P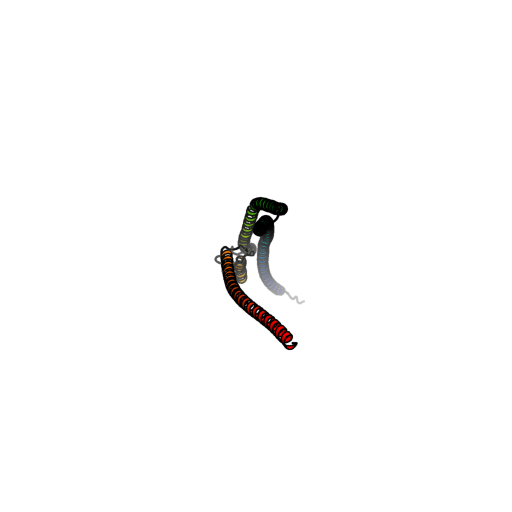rotein AF-M1P546-F1 (afdb_monomer_lite)

InterPro domains:
  IPR028087 Putative Flp pilus-assembly TadG-like, N-terminal [PF13400] (8-53)

Radius of gyration: 50.86 Å; chains: 1; bounding box: 110×46×193 Å

Sequence (315 aa):
MISINQKGQASVFVLALIGIVLVATIFLYQSGRLTSEKMQLQNAADAAAFGAATLEARSLNFSAYTNRAMVANEVAVGQMVGMLSFVDELKTTGEYIDEYAGILEAATAWLFAIITVGDVIEGIISVIVEILEDIGSTITEVGEEAEQAMAAIASPVISGLSIINNVYSISQTAYHGATIVLVTTNIFQSLEDNVPGTTPFNMINLFDPDKPGAHLSDLGVLALVGHLPSYWQGYTKRYTPSKQKKKKESEEEKEKEKEDEELISKDERKIKNDRKRIADDQKTLGQDEKKYNAALKKIEADKKRLRLKRKNAIR

Structure (mmCIF, N/CA/C/O backbone):
data_AF-M1P546-F1
#
_entry.id   AF-M1P546-F1
#
loop_
_atom_site.group_PDB
_atom_site.id
_atom_site.type_symbol
_atom_site.label_atom_id
_atom_site.label_alt_id
_atom_site.label_comp_id
_atom_site.label_asym_id
_atom_site.label_entity_id
_atom_site.label_seq_id
_atom_site.pdbx_PDB_ins_code
_atom_site.Cartn_x
_atom_site.Cartn_y
_atom_site.Cartn_z
_atom_site.occupancy
_atom_site.B_iso_or_equiv
_atom_site.auth_seq_id
_atom_site.auth_comp_id
_atom_site.auth_asym_id
_atom_site.auth_atom_id
_atom_site.pdbx_PDB_model_num
ATOM 1 N N . MET A 1 1 ? -71.745 23.440 72.512 1.00 42.50 1 MET A N 1
ATOM 2 C CA . MET A 1 1 ? -70.449 23.586 71.816 1.00 42.50 1 MET A CA 1
ATOM 3 C C . MET A 1 1 ? -69.875 22.186 71.633 1.00 42.50 1 MET A C 1
ATOM 5 O O . MET A 1 1 ? -69.324 21.632 72.573 1.00 42.50 1 MET A O 1
ATOM 9 N N . ILE A 1 2 ? -70.148 21.543 70.494 1.00 47.06 2 ILE A N 1
ATOM 10 C CA . ILE A 1 2 ? -69.703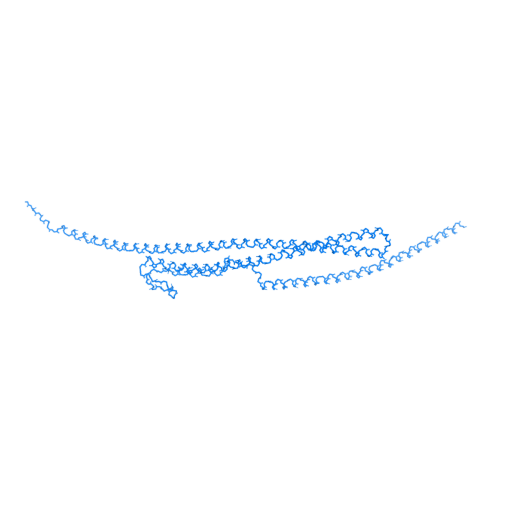 20.165 70.237 1.00 47.06 2 ILE A CA 1
ATOM 11 C C . ILE A 1 2 ? -68.258 20.251 69.742 1.00 47.06 2 ILE A C 1
ATOM 13 O O . ILE A 1 2 ? -68.007 20.662 68.613 1.00 47.06 2 ILE A O 1
ATOM 17 N N . SER A 1 3 ? -67.309 19.939 70.622 1.00 61.22 3 SER A N 1
ATOM 18 C CA . SER A 1 3 ? -65.892 19.817 70.278 1.00 61.22 3 SER A CA 1
ATOM 19 C C . SER A 1 3 ? -65.673 18.459 69.614 1.00 61.22 3 SER A C 1
ATOM 21 O O . SER A 1 3 ? -65.702 17.419 70.274 1.00 61.22 3 SER A O 1
ATOM 23 N N . ILE A 1 4 ? -65.516 18.456 68.291 1.00 59.59 4 ILE A N 1
ATOM 24 C CA . ILE A 1 4 ? -65.200 17.249 67.525 1.00 59.59 4 ILE A CA 1
ATOM 25 C C . ILE A 1 4 ? -63.691 17.010 67.663 1.00 59.59 4 ILE A C 1
ATOM 27 O O . ILE A 1 4 ? -62.879 17.668 67.018 1.00 59.59 4 ILE A O 1
ATOM 31 N N . ASN A 1 5 ? -63.304 16.081 68.539 1.00 61.19 5 ASN A N 1
ATOM 32 C CA . ASN A 1 5 ? -61.913 15.662 68.730 1.00 61.19 5 ASN A CA 1
ATOM 33 C C . ASN A 1 5 ? -61.413 14.885 67.493 1.00 61.19 5 ASN A C 1
ATOM 35 O O . ASN A 1 5 ? -61.586 13.671 67.401 1.00 61.19 5 ASN A O 1
ATOM 39 N N . GLN A 1 6 ? -60.761 15.560 66.543 1.00 63.47 6 GLN A N 1
ATOM 40 C CA . GLN A 1 6 ? -60.073 14.908 65.422 1.00 63.47 6 GLN A CA 1
ATOM 41 C C . GLN A 1 6 ? -58.668 14.442 65.839 1.00 63.47 6 GLN A C 1
ATOM 43 O O . GLN A 1 6 ? -57.681 15.124 65.588 1.00 63.47 6 GLN A O 1
ATOM 48 N N . LYS A 1 7 ? -58.558 13.286 66.508 1.00 64.44 7 LYS A N 1
ATOM 49 C CA . LYS A 1 7 ? -57.269 12.785 67.041 1.00 64.44 7 LYS A CA 1
ATOM 50 C C . LYS A 1 7 ? -56.621 11.625 66.268 1.00 64.44 7 LYS A C 1
ATOM 52 O O . LYS A 1 7 ? -55.709 10.994 66.785 1.00 64.44 7 LYS A O 1
ATOM 57 N N . GLY A 1 8 ? -57.024 11.350 65.026 1.00 67.25 8 GLY A N 1
ATOM 58 C CA . GLY A 1 8 ? -56.419 10.239 64.270 1.00 67.25 8 GLY A CA 1
ATOM 59 C C . GLY A 1 8 ? -56.699 10.160 62.772 1.00 67.25 8 GLY A C 1
ATOM 60 O O . GLY A 1 8 ? -56.150 9.289 62.115 1.00 67.25 8 GLY A O 1
ATOM 61 N N . GLN A 1 9 ? -57.514 11.046 62.188 1.00 74.88 9 GLN A N 1
ATOM 62 C CA . GLN A 1 9 ? -57.752 10.982 60.738 1.00 74.88 9 GLN A CA 1
ATOM 63 C C . GLN A 1 9 ? -56.539 11.439 59.916 1.00 74.88 9 GLN A C 1
ATOM 65 O O . GLN A 1 9 ? -56.254 10.848 58.879 1.00 74.88 9 GLN A O 1
ATOM 70 N N . ALA A 1 10 ? -55.774 12.424 60.400 1.00 80.81 10 ALA A N 1
ATOM 71 C CA . ALA A 1 10 ? -54.584 12.909 59.701 1.00 80.81 10 ALA A CA 1
ATOM 72 C C . ALA A 1 10 ? -53.481 11.840 59.572 1.00 80.81 10 ALA A C 1
ATOM 74 O O . ALA A 1 10 ? -52.782 11.809 58.563 1.00 80.81 10 ALA A O 1
ATOM 75 N N . SER A 1 11 ? -53.340 10.929 60.545 1.00 81.94 11 SER A N 1
ATOM 76 C CA . SER A 1 11 ? -52.302 9.888 60.503 1.00 81.94 11 SER A CA 1
ATOM 77 C C . SER A 1 11 ? -52.549 8.847 59.409 1.00 81.94 11 SER A C 1
ATOM 79 O O . SER A 1 11 ? -51.588 8.359 58.823 1.00 81.94 11 SER A O 1
ATOM 81 N N . VAL A 1 12 ? -53.811 8.554 59.073 1.00 85.38 12 VAL A N 1
ATOM 82 C CA . VAL A 1 12 ? -54.164 7.649 57.964 1.00 85.38 12 VAL A CA 1
ATOM 83 C C . VAL A 1 12 ? -53.720 8.241 56.626 1.00 85.38 12 VAL A C 1
ATOM 85 O O . VAL A 1 12 ? -53.102 7.545 55.823 1.00 85.38 12 VAL A O 1
ATOM 88 N N . PHE A 1 13 ? -53.959 9.538 56.409 1.00 87.25 13 PHE A N 1
ATOM 89 C CA . PHE A 1 13 ? -53.495 10.236 55.207 1.00 87.25 13 PHE A CA 1
ATOM 90 C C . PHE A 1 13 ? -51.967 10.332 55.143 1.00 87.25 13 PHE A C 1
ATOM 92 O O . PHE A 1 13 ? -51.396 10.125 54.077 1.00 87.25 13 PHE A O 1
ATOM 99 N N . VAL A 1 14 ? -51.295 10.583 56.272 1.00 91.19 14 VAL A N 1
ATOM 100 C CA . VAL A 1 14 ? -49.824 10.605 56.336 1.00 91.19 14 VAL A CA 1
ATOM 101 C C . VAL A 1 14 ? -49.234 9.228 56.020 1.00 91.19 14 VAL A C 1
ATOM 103 O O . VAL A 1 14 ? -48.307 9.145 55.223 1.00 91.19 14 VAL A O 1
ATOM 106 N N . LEU A 1 15 ? -49.777 8.142 56.577 1.00 90.19 15 LEU A N 1
ATOM 107 C CA . LEU A 1 15 ? -49.318 6.780 56.279 1.00 90.19 15 LEU A CA 1
ATOM 108 C C . LEU A 1 15 ? -49.575 6.388 54.821 1.00 90.19 15 LEU A C 1
ATOM 110 O O . LEU A 1 15 ? -48.695 5.809 54.187 1.00 90.19 15 LEU A O 1
ATOM 114 N N . ALA A 1 16 ? -50.741 6.739 54.273 1.00 90.75 16 ALA A N 1
ATOM 115 C CA . ALA A 1 16 ? -51.038 6.526 52.859 1.00 90.75 16 ALA A CA 1
ATOM 116 C C . ALA A 1 16 ? -50.048 7.291 51.963 1.00 90.75 16 ALA A C 1
ATOM 118 O O . ALA A 1 16 ? -49.518 6.729 51.006 1.00 90.75 16 ALA A O 1
ATOM 119 N N . LEU A 1 17 ? -49.735 8.542 52.312 1.00 93.88 17 LEU A N 1
ATOM 120 C CA . LEU A 1 17 ? -48.773 9.367 51.585 1.00 93.88 17 LEU A CA 1
ATOM 121 C C . LEU A 1 17 ? -47.345 8.816 51.689 1.00 93.88 17 LEU A C 1
ATOM 123 O O . LEU A 1 17 ? -46.660 8.738 50.675 1.00 93.88 17 LEU A O 1
ATOM 127 N N . ILE A 1 18 ? -46.910 8.360 52.869 1.00 95.06 18 ILE A N 1
ATOM 128 C CA . ILE A 1 18 ? -45.618 7.675 53.044 1.00 95.06 18 ILE A CA 1
ATOM 129 C C . ILE A 1 18 ? -45.561 6.411 52.180 1.00 95.06 18 ILE A C 1
ATOM 131 O O . ILE A 1 18 ? -44.558 6.182 51.509 1.00 95.06 18 ILE A O 1
ATOM 135 N N . GLY A 1 19 ? -46.637 5.618 52.145 1.00 94.69 19 GLY A N 1
ATOM 136 C CA . GLY A 1 19 ? -46.733 4.440 51.283 1.00 94.69 19 GLY A CA 1
ATOM 137 C C . GLY A 1 19 ? -46.530 4.783 49.805 1.00 94.69 19 GLY A C 1
ATOM 138 O O . GLY A 1 19 ? -45.729 4.143 49.127 1.00 94.69 19 GLY A O 1
ATOM 139 N N . ILE A 1 20 ? -47.184 5.844 49.323 1.00 95.31 20 ILE A N 1
ATOM 140 C CA . ILE A 1 20 ? -47.026 6.339 47.946 1.00 95.31 20 ILE A CA 1
ATOM 141 C C . ILE A 1 20 ? -45.586 6.808 47.690 1.00 95.31 20 ILE A C 1
ATOM 143 O O . ILE A 1 20 ? -45.001 6.449 46.670 1.00 95.31 20 ILE A O 1
ATOM 147 N N . VAL A 1 21 ? -44.992 7.568 48.615 1.00 96.12 21 VAL A N 1
ATOM 148 C CA . VAL A 1 21 ? -43.610 8.064 48.492 1.00 96.12 21 VAL A CA 1
ATOM 149 C C . VAL A 1 21 ? -42.602 6.914 48.458 1.00 96.12 21 VAL A C 1
ATOM 151 O O . VAL A 1 21 ? -41.676 6.943 47.647 1.00 96.12 21 VAL A O 1
ATOM 154 N N . LEU A 1 22 ? -42.780 5.878 49.283 1.00 95.69 22 LEU A N 1
ATOM 155 C CA . LEU A 1 22 ? -41.912 4.697 49.286 1.00 95.69 22 LEU A CA 1
ATOM 156 C C . LEU A 1 22 ? -41.976 3.956 47.949 1.00 95.69 22 LEU A C 1
ATOM 158 O O . LEU A 1 22 ? -40.933 3.665 47.365 1.00 95.69 22 LEU A O 1
ATOM 162 N N . VAL A 1 23 ? -43.183 3.711 47.432 1.00 95.44 23 VAL A N 1
ATOM 163 C CA . VAL A 1 23 ? -43.367 3.079 46.117 1.00 95.44 23 VAL A CA 1
ATOM 164 C C . VAL A 1 23 ? -42.720 3.927 45.020 1.00 95.44 23 VAL A C 1
ATOM 166 O O . VAL A 1 23 ? -41.928 3.404 44.237 1.00 95.44 23 VAL A O 1
ATOM 169 N N . ALA A 1 24 ? -42.968 5.239 45.001 1.00 94.94 24 ALA A N 1
ATOM 170 C CA . ALA A 1 24 ? -42.357 6.154 44.037 1.00 94.94 24 ALA A CA 1
ATOM 171 C C . ALA A 1 24 ? -40.818 6.154 44.114 1.00 94.94 24 ALA A C 1
ATOM 173 O O . ALA A 1 24 ? -40.151 6.161 43.081 1.00 94.94 24 ALA A O 1
ATOM 174 N N . THR A 1 25 ? -40.247 6.084 45.320 1.00 95.19 25 THR A N 1
ATOM 175 C CA . THR A 1 25 ? -38.790 6.041 45.528 1.00 95.19 25 THR A CA 1
ATOM 176 C C . THR A 1 25 ? -38.184 4.741 45.003 1.00 95.19 25 THR A C 1
ATOM 178 O O . THR A 1 25 ? -37.142 4.773 44.352 1.00 95.19 25 THR A O 1
ATOM 181 N N . ILE A 1 26 ? -38.845 3.599 45.224 1.00 95.31 26 ILE A N 1
ATOM 182 C CA . ILE A 1 26 ? -38.406 2.300 44.689 1.00 95.31 26 ILE A CA 1
ATOM 183 C C . ILE A 1 26 ? -38.437 2.313 43.157 1.00 95.31 26 ILE A C 1
ATOM 185 O O . ILE A 1 26 ? -37.463 1.899 42.526 1.00 95.31 26 ILE A O 1
ATOM 189 N N . PHE A 1 27 ? -39.513 2.829 42.554 1.00 95.94 27 PHE A N 1
ATOM 190 C CA . PHE A 1 27 ? -39.602 2.986 41.099 1.00 95.94 27 PHE A CA 1
ATOM 191 C C . PHE A 1 27 ? -38.500 3.900 40.553 1.00 95.94 27 PHE A C 1
ATOM 193 O O . PHE A 1 27 ? -37.853 3.553 39.565 1.00 95.94 27 PHE A O 1
ATOM 200 N N . LEU A 1 28 ? -38.237 5.034 41.209 1.00 95.44 28 LEU A N 1
ATOM 201 C CA . LEU A 1 28 ? -37.179 5.958 40.805 1.00 95.44 28 LEU A CA 1
ATOM 202 C C . LEU A 1 28 ? -35.789 5.320 40.919 1.00 95.44 28 LEU A C 1
ATOM 204 O O . LEU A 1 28 ? -34.964 5.498 40.027 1.00 95.44 28 LEU A O 1
ATOM 208 N N . TYR A 1 29 ? -35.537 4.541 41.973 1.00 95.31 29 TYR A N 1
ATOM 209 C CA . TYR A 1 29 ? -34.281 3.815 42.149 1.00 95.31 29 TYR A CA 1
ATOM 210 C C . TYR A 1 29 ? -34.067 2.774 41.045 1.00 95.31 29 TYR A C 1
ATOM 212 O O . TYR A 1 29 ? -33.003 2.748 40.426 1.00 95.31 29 TYR A O 1
ATOM 220 N N . GLN A 1 30 ? -35.085 1.960 40.745 1.00 94.50 30 GLN A N 1
ATOM 221 C CA . GLN A 1 30 ? -35.016 0.975 39.661 1.00 94.50 30 GLN A CA 1
ATOM 222 C C . GLN A 1 30 ? -34.813 1.650 38.299 1.00 94.50 30 GLN A C 1
ATOM 224 O O . GLN A 1 30 ? -33.951 1.235 37.526 1.00 94.50 30 GLN A O 1
ATOM 229 N N . SER A 1 31 ? -35.541 2.738 38.028 1.00 94.69 31 SER A N 1
ATOM 230 C CA . SER A 1 31 ? -35.369 3.513 36.797 1.00 94.69 31 SER A CA 1
ATOM 231 C C . SER A 1 31 ? -33.982 4.153 36.708 1.00 94.69 31 SER A C 1
ATOM 233 O O . SER A 1 31 ? -33.391 4.167 35.632 1.00 94.69 31 SER A O 1
ATOM 235 N N . GLY A 1 32 ? -33.445 4.671 37.815 1.00 94.06 32 GLY A N 1
ATOM 236 C CA . GLY A 1 32 ? -32.109 5.265 37.868 1.00 94.06 32 GLY A CA 1
ATOM 237 C C . GLY A 1 32 ? -31.004 4.240 37.618 1.00 94.06 32 GLY A C 1
ATOM 238 O O . GLY A 1 32 ? -30.080 4.508 36.852 1.00 94.06 32 GLY A O 1
ATOM 239 N N . ARG A 1 33 ? -31.127 3.039 38.198 1.00 93.19 33 ARG A N 1
ATOM 240 C CA . ARG A 1 33 ? -30.226 1.902 37.944 1.00 93.19 33 ARG A CA 1
ATOM 241 C C . ARG A 1 33 ? -30.233 1.496 36.472 1.00 93.19 33 ARG A C 1
ATOM 243 O O . ARG A 1 33 ? -29.170 1.439 35.863 1.00 93.19 33 ARG A O 1
ATOM 250 N N . LEU A 1 34 ? -31.420 1.316 35.893 1.00 93.00 34 LEU A N 1
ATOM 251 C CA . LEU A 1 34 ? -31.581 0.912 34.496 1.00 93.00 34 LEU A CA 1
ATOM 252 C C . LEU A 1 34 ? -31.035 1.965 33.517 1.00 93.00 34 LEU A C 1
ATOM 254 O O . LEU A 1 34 ? -30.419 1.619 32.511 1.00 93.00 34 LEU A O 1
ATOM 258 N N . THR A 1 35 ? -31.212 3.256 33.811 1.00 94.88 35 THR A N 1
ATOM 259 C CA . THR A 1 35 ? -30.608 4.341 33.019 1.00 94.88 35 THR A CA 1
ATOM 260 C C . THR A 1 35 ? -29.083 4.363 33.148 1.00 94.88 35 THR A C 1
ATOM 262 O O . THR A 1 35 ? -28.397 4.537 32.144 1.00 94.88 35 THR A O 1
ATOM 265 N N . SER A 1 36 ? -28.543 4.149 34.350 1.00 92.88 36 SER A N 1
ATOM 266 C CA . SER A 1 36 ? -27.093 4.097 34.580 1.00 92.88 36 SER A CA 1
ATOM 267 C C . SER A 1 36 ? -26.432 2.943 33.818 1.00 92.88 36 SER A C 1
ATOM 269 O O . SER A 1 36 ? -25.429 3.146 33.138 1.00 92.88 36 SER A O 1
ATOM 271 N N . GLU A 1 37 ? -27.037 1.752 33.847 1.00 90.62 37 GLU A N 1
ATOM 272 C CA . GLU A 1 37 ? -26.560 0.574 33.107 1.00 90.62 37 GLU A CA 1
ATOM 273 C C . GLU A 1 37 ? -26.571 0.815 31.587 1.00 90.62 37 GLU A C 1
ATOM 275 O O . GLU A 1 37 ? -25.606 0.487 30.896 1.00 90.62 37 GLU A O 1
ATOM 280 N N . LYS A 1 38 ? -27.607 1.482 31.057 1.00 92.06 38 LYS A N 1
ATOM 281 C CA . LYS A 1 38 ? -27.649 1.893 29.642 1.00 92.06 38 LYS A CA 1
ATOM 282 C C . LYS A 1 38 ? -26.546 2.884 29.280 1.00 92.06 38 LYS A C 1
ATOM 284 O O . LYS A 1 38 ? -25.926 2.729 28.233 1.00 92.06 38 LYS A O 1
ATOM 289 N N . MET A 1 39 ? -26.295 3.883 30.127 1.00 94.94 39 MET A N 1
ATOM 290 C CA . MET A 1 39 ? -25.218 4.849 29.895 1.00 94.94 39 MET A CA 1
ATOM 291 C C . MET A 1 39 ? -23.840 4.179 29.899 1.00 94.94 39 MET A C 1
ATOM 293 O O . MET A 1 39 ? -23.011 4.510 29.060 1.00 94.94 39 MET A O 1
ATOM 297 N N . GLN A 1 40 ? -23.600 3.219 30.797 1.00 93.12 40 GLN A N 1
ATOM 298 C CA . GLN A 1 40 ? -22.348 2.455 30.839 1.00 93.12 40 GLN A CA 1
ATOM 299 C C . GLN A 1 40 ? -22.132 1.644 29.557 1.00 93.12 40 GLN A C 1
ATOM 301 O O . GLN A 1 40 ? -21.062 1.726 28.959 1.00 93.12 40 GLN A O 1
ATOM 306 N N . LEU A 1 41 ? -23.161 0.928 29.090 1.00 91.94 41 LEU A N 1
ATOM 307 C CA . LEU A 1 41 ? -23.103 0.175 27.832 1.00 91.94 41 LEU A CA 1
ATOM 308 C C . LEU A 1 41 ? -22.888 1.083 26.618 1.00 91.94 41 LEU A C 1
ATOM 310 O O . LEU A 1 41 ? -22.110 0.745 25.730 1.00 91.94 41 LEU A O 1
ATOM 314 N N . GLN A 1 42 ? -23.554 2.239 26.584 1.00 94.00 42 GLN A N 1
ATOM 315 C CA . GLN A 1 42 ? -23.383 3.209 25.509 1.00 94.00 42 GLN A CA 1
ATOM 316 C C . GLN A 1 42 ? -21.961 3.781 25.494 1.00 94.00 42 GLN A C 1
ATOM 318 O O . GLN A 1 42 ? -21.321 3.775 24.449 1.00 94.00 42 GLN A O 1
ATOM 323 N N . ASN A 1 43 ? -21.433 4.190 26.650 1.00 94.19 43 ASN A N 1
ATOM 324 C CA . ASN A 1 43 ? -20.058 4.677 26.763 1.00 94.19 43 ASN A CA 1
ATOM 325 C C . ASN A 1 43 ? -19.040 3.608 26.343 1.00 94.19 43 ASN A C 1
ATOM 327 O O . ASN A 1 43 ? -18.072 3.923 25.656 1.00 94.19 43 ASN A O 1
ATOM 331 N N . ALA A 1 44 ? -19.276 2.345 26.713 1.00 92.00 44 ALA A N 1
ATOM 332 C CA . ALA A 1 44 ? -18.439 1.222 26.307 1.00 92.00 44 ALA A CA 1
ATOM 333 C C . ALA A 1 44 ? -18.439 1.028 24.783 1.00 92.00 44 ALA A C 1
ATOM 335 O O . ALA A 1 44 ? -17.381 0.876 24.173 1.00 92.00 44 ALA A O 1
ATOM 336 N N . ALA A 1 45 ? -19.625 1.060 24.168 1.00 91.38 45 ALA A N 1
ATOM 337 C CA . ALA A 1 45 ? -19.791 0.925 22.726 1.00 91.38 45 ALA A CA 1
ATOM 338 C C . ALA A 1 45 ? -19.152 2.096 21.964 1.00 91.38 45 ALA A C 1
ATOM 340 O O . ALA A 1 45 ? -18.437 1.869 20.989 1.00 91.38 45 ALA A O 1
ATOM 341 N N . ASP A 1 46 ? -19.352 3.330 22.433 1.00 95.19 46 ASP A N 1
ATOM 342 C CA . ASP A 1 46 ? -18.788 4.534 21.821 1.00 95.19 46 ASP A CA 1
ATOM 343 C C . ASP A 1 46 ? -17.255 4.553 21.943 1.00 95.19 46 ASP A C 1
ATOM 345 O O . ASP A 1 46 ? -16.562 4.846 20.966 1.00 95.19 46 ASP A O 1
ATOM 349 N N . ALA A 1 47 ? -16.705 4.172 23.103 1.00 94.31 47 ALA A N 1
ATOM 350 C CA . ALA A 1 47 ? -15.261 4.051 23.309 1.00 94.31 47 ALA A CA 1
ATOM 351 C C . ALA A 1 47 ? -14.640 2.974 22.404 1.00 94.31 47 ALA A C 1
ATOM 353 O O . ALA A 1 47 ? -13.635 3.238 21.736 1.00 94.31 47 ALA A O 1
ATOM 354 N N . ALA A 1 48 ? -15.273 1.799 22.317 1.00 91.50 48 ALA A N 1
ATOM 355 C CA . ALA A 1 48 ? -14.845 0.708 21.445 1.00 91.50 48 ALA A CA 1
ATOM 356 C C . ALA A 1 48 ? -14.877 1.117 19.965 1.00 91.50 48 ALA A C 1
ATOM 358 O O . ALA A 1 48 ? -13.910 0.901 19.234 1.00 91.50 48 ALA A O 1
ATOM 359 N N . ALA A 1 49 ? -15.971 1.742 19.520 1.00 92.25 49 ALA A N 1
ATOM 360 C CA . ALA A 1 49 ? -16.128 2.199 18.144 1.00 92.25 49 ALA A CA 1
ATOM 361 C C . ALA A 1 49 ? -15.109 3.292 17.791 1.00 92.25 49 ALA A C 1
ATOM 363 O O . ALA A 1 49 ? -14.478 3.232 16.735 1.00 92.25 49 ALA A O 1
ATOM 364 N N . PHE A 1 50 ? -14.901 4.264 18.683 1.00 95.19 50 PHE A N 1
ATOM 365 C CA . PHE A 1 50 ? -13.936 5.343 18.483 1.00 95.19 50 PHE A CA 1
ATOM 366 C C . PHE A 1 50 ? -12.493 4.827 18.416 1.00 95.19 50 PHE A C 1
ATOM 368 O O . PHE A 1 50 ? -11.726 5.225 17.531 1.00 95.19 50 PHE A O 1
ATOM 375 N N . GLY A 1 51 ? -12.114 3.924 19.322 1.00 93.12 51 GLY A N 1
ATOM 376 C CA . GLY A 1 51 ? -10.783 3.326 19.336 1.00 93.12 51 GLY A CA 1
ATOM 377 C C . GLY A 1 51 ? -10.529 2.444 18.113 1.00 93.12 51 GLY A C 1
ATOM 378 O O . GLY A 1 51 ? -9.500 2.607 17.450 1.00 93.12 51 GLY A O 1
ATOM 379 N N . ALA A 1 52 ? -11.500 1.603 17.739 1.00 91.19 52 ALA A N 1
ATOM 380 C CA . ALA A 1 52 ? -11.445 0.794 16.524 1.00 91.19 52 ALA A CA 1
ATOM 381 C C . ALA A 1 52 ? -11.299 1.658 15.261 1.00 91.19 52 ALA A C 1
ATOM 383 O O . ALA A 1 52 ? -10.379 1.446 14.470 1.00 91.19 52 ALA A O 1
ATOM 384 N N . ALA A 1 53 ? -12.141 2.686 15.106 1.00 92.19 53 ALA A N 1
ATOM 385 C CA . ALA A 1 53 ? -12.082 3.604 13.971 1.00 92.19 53 ALA A CA 1
ATOM 386 C C . ALA A 1 53 ? -10.745 4.357 13.901 1.00 92.19 53 ALA A C 1
ATOM 388 O O . ALA A 1 53 ? -10.185 4.540 12.821 1.00 92.19 53 ALA A O 1
ATOM 389 N N . THR A 1 54 ? -10.196 4.765 15.049 1.00 95.56 54 THR A N 1
ATOM 390 C CA . THR A 1 54 ? -8.904 5.461 15.116 1.00 95.56 54 THR A CA 1
ATOM 391 C C . THR A 1 54 ? -7.746 4.558 14.690 1.00 95.56 54 THR A C 1
ATOM 393 O O . THR A 1 54 ? -6.850 4.996 13.962 1.00 95.56 54 THR A O 1
ATOM 396 N N . LEU A 1 55 ? -7.738 3.303 15.143 1.00 90.81 55 LEU A N 1
ATOM 397 C CA . LEU A 1 55 ? -6.724 2.319 14.765 1.00 90.81 55 LEU A CA 1
ATOM 398 C C . LEU A 1 55 ? -6.808 1.984 13.270 1.00 90.81 55 LEU A C 1
ATOM 400 O O . LEU A 1 55 ? -5.787 2.028 12.580 1.00 90.81 55 LEU A O 1
ATOM 404 N N . GLU A 1 56 ? -8.015 1.760 12.749 1.00 88.69 56 GLU A N 1
ATOM 405 C CA . GLU A 1 56 ? -8.222 1.457 11.331 1.00 88.69 56 GLU A CA 1
ATOM 406 C C . GLU A 1 56 ? -7.839 2.643 10.435 1.00 88.69 56 GLU A C 1
ATOM 408 O O . GLU A 1 56 ? -7.132 2.474 9.442 1.00 88.69 56 GLU A O 1
ATOM 413 N N . ALA A 1 57 ? -8.190 3.873 10.826 1.00 92.31 57 ALA A N 1
ATOM 414 C CA . ALA A 1 57 ? -7.787 5.079 10.107 1.00 92.31 57 ALA A CA 1
ATOM 415 C C . ALA A 1 57 ? -6.257 5.240 10.040 1.00 92.31 57 ALA A C 1
ATOM 417 O O . ALA A 1 57 ? -5.722 5.646 9.007 1.00 92.31 57 ALA A O 1
ATOM 418 N N . ARG A 1 58 ? -5.522 4.903 11.110 1.00 90.81 58 ARG A N 1
ATOM 419 C CA . ARG A 1 58 ? -4.046 4.903 11.086 1.00 90.81 58 ARG A CA 1
ATOM 420 C C . ARG A 1 58 ? -3.495 3.862 10.117 1.00 90.81 58 ARG A C 1
ATOM 422 O O . ARG A 1 58 ? -2.557 4.171 9.384 1.00 90.81 58 ARG A O 1
ATOM 429 N N . SER A 1 59 ? -4.101 2.679 10.079 1.00 88.12 59 SER A N 1
ATOM 430 C CA . SER A 1 59 ? -3.748 1.608 9.143 1.00 88.12 59 SER A CA 1
ATOM 431 C C . SER A 1 59 ? -3.956 2.019 7.688 1.00 88.12 59 SER A C 1
ATOM 433 O O . SER A 1 59 ? -3.034 1.942 6.876 1.00 88.12 59 SER A O 1
ATOM 435 N N . LEU A 1 60 ? -5.121 2.591 7.379 1.00 88.50 60 LEU A N 1
ATOM 436 C CA . LEU A 1 60 ? -5.437 3.113 6.050 1.00 88.50 60 LEU A CA 1
ATOM 437 C C . LEU A 1 60 ? -4.506 4.262 5.643 1.00 88.50 60 LEU A C 1
ATOM 439 O O . LEU A 1 60 ? -4.042 4.301 4.503 1.00 88.50 60 LEU A O 1
ATOM 443 N N . ASN A 1 61 ? -4.169 5.165 6.568 1.00 89.50 61 ASN A N 1
ATOM 444 C CA . ASN A 1 61 ? -3.208 6.239 6.310 1.00 89.50 61 ASN A CA 1
ATOM 445 C C . ASN A 1 61 ? -1.804 5.693 6.016 1.00 89.50 61 ASN A C 1
ATOM 447 O O . ASN A 1 61 ? -1.163 6.140 5.065 1.00 89.50 61 ASN A O 1
ATOM 451 N N . PHE A 1 62 ? -1.331 4.710 6.787 1.00 84.56 62 PHE A N 1
ATOM 452 C CA . PHE A 1 62 ? -0.049 4.049 6.533 1.00 84.56 62 PHE A CA 1
ATOM 453 C C . PHE A 1 62 ? -0.018 3.399 5.143 1.00 84.56 62 PHE A C 1
ATOM 455 O O . PHE A 1 62 ? 0.921 3.625 4.373 1.00 84.56 62 PHE A O 1
ATOM 462 N N . SER A 1 63 ? -1.078 2.671 4.781 1.00 84.31 63 SER A N 1
ATOM 463 C CA . SER A 1 63 ? -1.256 2.079 3.451 1.00 84.31 63 SER A CA 1
ATOM 464 C C . SER A 1 63 ? -1.274 3.140 2.343 1.00 84.31 63 SER A C 1
ATOM 466 O O . SER A 1 63 ? -0.622 2.976 1.314 1.00 84.31 63 SER A O 1
ATOM 468 N N . ALA A 1 64 ? -1.939 4.279 2.551 1.00 85.38 64 ALA A N 1
ATOM 469 C CA . ALA A 1 64 ? -1.967 5.370 1.579 1.00 85.38 64 ALA A CA 1
ATOM 470 C C . ALA A 1 64 ? -0.581 6.006 1.358 1.00 85.38 64 ALA A C 1
ATOM 472 O O . ALA A 1 64 ? -0.185 6.233 0.212 1.00 85.38 64 ALA A O 1
ATOM 473 N N . TYR A 1 65 ? 0.174 6.277 2.429 1.00 78.56 65 TYR A N 1
ATOM 474 C CA . TYR A 1 65 ? 1.521 6.851 2.322 1.00 78.56 65 TYR A CA 1
ATOM 475 C C . TYR A 1 65 ? 2.499 5.905 1.628 1.00 78.56 65 TYR A C 1
ATOM 477 O O . TYR A 1 65 ? 3.239 6.321 0.737 1.00 78.56 65 TYR A O 1
ATOM 485 N N . THR A 1 66 ? 2.470 4.626 1.991 1.00 80.31 66 THR A N 1
ATOM 486 C CA . THR A 1 66 ? 3.324 3.607 1.371 1.00 80.31 66 THR A CA 1
ATOM 487 C C . THR A 1 66 ? 2.944 3.357 -0.090 1.00 80.31 66 THR A C 1
ATOM 489 O O . THR A 1 66 ? 3.837 3.250 -0.922 1.00 80.31 66 THR A O 1
ATOM 492 N N . ASN A 1 67 ? 1.655 3.388 -0.452 1.00 84.19 67 ASN A N 1
ATOM 493 C CA . ASN A 1 67 ? 1.224 3.324 -1.854 1.00 84.19 67 ASN A CA 1
ATOM 494 C C . ASN A 1 67 ? 1.759 4.502 -2.680 1.00 84.19 67 ASN A C 1
ATOM 496 O O . ASN A 1 67 ? 2.245 4.301 -3.791 1.00 84.19 67 ASN A O 1
ATOM 500 N N . ARG A 1 68 ? 1.719 5.730 -2.141 1.00 81.56 68 ARG A N 1
ATOM 501 C CA . ARG A 1 68 ? 2.308 6.902 -2.814 1.00 81.56 68 ARG A CA 1
ATOM 502 C C . ARG A 1 68 ? 3.817 6.743 -3.012 1.00 81.56 68 ARG A C 1
ATOM 504 O O . ARG A 1 68 ? 4.314 7.070 -4.085 1.00 81.56 68 ARG A O 1
ATOM 511 N N . ALA A 1 69 ? 4.526 6.209 -2.017 1.00 73.88 69 ALA A N 1
ATOM 512 C CA . ALA A 1 69 ? 5.956 5.926 -2.129 1.00 73.88 69 ALA A CA 1
ATOM 513 C C . ALA A 1 69 ? 6.250 4.840 -3.179 1.00 73.88 69 ALA A C 1
ATOM 515 O O . ALA A 1 69 ? 7.151 5.007 -3.995 1.00 73.88 69 ALA A O 1
ATOM 516 N N . MET A 1 70 ? 5.452 3.768 -3.219 1.00 79.25 70 MET A N 1
ATOM 517 C CA . MET A 1 70 ? 5.591 2.713 -4.227 1.00 79.25 70 MET A CA 1
ATOM 518 C C . MET A 1 70 ? 5.390 3.244 -5.647 1.00 79.25 70 MET A C 1
ATOM 520 O O . MET A 1 70 ? 6.190 2.937 -6.523 1.00 79.25 70 MET A O 1
ATOM 524 N N . VAL A 1 71 ? 4.372 4.081 -5.870 1.00 81.00 71 VAL A N 1
ATOM 525 C CA . VAL A 1 71 ? 4.143 4.722 -7.176 1.00 81.00 71 VAL A CA 1
ATOM 526 C C . VAL A 1 71 ? 5.323 5.610 -7.572 1.00 81.00 71 VAL A C 1
ATOM 528 O O . VAL A 1 71 ? 5.764 5.542 -8.714 1.00 81.00 71 VAL A O 1
ATOM 531 N N . ALA A 1 72 ? 5.876 6.402 -6.648 1.00 71.00 72 ALA A N 1
ATOM 532 C CA . ALA A 1 72 ? 7.064 7.213 -6.927 1.00 71.00 72 ALA A CA 1
ATOM 533 C C . ALA A 1 72 ? 8.276 6.349 -7.326 1.00 71.00 72 ALA A C 1
ATOM 535 O O . ALA A 1 72 ? 8.985 6.684 -8.273 1.00 71.00 72 ALA A O 1
ATOM 536 N N . ASN A 1 73 ? 8.467 5.207 -6.659 1.00 73.94 73 ASN A N 1
ATOM 537 C CA . ASN A 1 73 ? 9.513 4.247 -7.004 1.00 73.94 73 ASN A CA 1
ATOM 538 C C . ASN A 1 73 ? 9.294 3.628 -8.397 1.00 73.94 73 ASN A C 1
ATOM 540 O O . ASN A 1 73 ? 10.253 3.506 -9.150 1.00 73.94 73 ASN A O 1
ATOM 544 N N . GLU A 1 74 ? 8.057 3.287 -8.777 1.00 79.69 74 GLU A N 1
ATOM 545 C CA . GLU A 1 74 ? 7.748 2.781 -10.128 1.00 79.69 74 GLU A CA 1
ATOM 546 C C . GLU A 1 74 ? 7.970 3.846 -11.214 1.00 79.69 74 GLU A C 1
ATOM 548 O O . GLU A 1 74 ? 8.474 3.533 -12.290 1.00 79.69 74 GLU A O 1
ATOM 553 N N . VAL A 1 75 ? 7.667 5.120 -10.934 1.00 77.06 75 VAL A N 1
ATOM 554 C CA . VAL A 1 75 ? 7.993 6.229 -11.849 1.00 77.06 75 VAL A CA 1
ATOM 555 C C . VAL A 1 75 ? 9.506 6.346 -12.036 1.00 77.06 75 VAL A C 1
ATOM 557 O O . VAL A 1 75 ? 9.965 6.475 -13.169 1.00 77.06 75 VAL A O 1
ATOM 560 N N . ALA A 1 76 ? 10.286 6.250 -10.956 1.00 66.38 76 ALA A N 1
ATOM 561 C CA . ALA A 1 76 ? 11.745 6.267 -11.034 1.00 66.38 76 ALA A CA 1
ATOM 562 C C . ALA A 1 76 ? 12.294 5.064 -11.822 1.00 66.38 76 ALA A C 1
ATOM 564 O O . ALA A 1 76 ? 13.162 5.237 -12.674 1.00 66.38 76 ALA A O 1
ATOM 565 N N . VAL A 1 77 ? 11.752 3.857 -11.617 1.00 71.25 77 VAL A N 1
ATOM 566 C CA . VAL A 1 77 ? 12.092 2.678 -12.435 1.00 71.25 77 VAL A CA 1
ATOM 567 C C . VAL A 1 77 ? 11.769 2.925 -13.910 1.00 71.25 77 VAL A C 1
ATOM 569 O O . VAL A 1 77 ? 12.613 2.662 -14.762 1.00 71.25 77 VAL A O 1
ATOM 572 N N . GLY A 1 78 ? 10.595 3.482 -14.219 1.00 70.25 78 GLY A N 1
ATOM 573 C CA . GLY A 1 78 ? 10.207 3.838 -15.585 1.00 70.25 78 GLY A CA 1
ATOM 574 C C . GLY A 1 78 ? 11.161 4.843 -16.236 1.00 70.25 78 GLY A C 1
ATOM 575 O O . GLY A 1 78 ? 11.513 4.680 -17.401 1.00 70.25 78 GLY A O 1
ATOM 576 N N . GLN A 1 79 ? 11.643 5.833 -15.480 1.00 76.62 79 GLN A N 1
ATOM 577 C CA . GLN A 1 79 ? 12.665 6.772 -15.953 1.00 76.62 79 GLN A CA 1
ATOM 578 C C . GLN A 1 79 ? 13.987 6.063 -16.266 1.00 76.62 79 GLN A C 1
ATOM 580 O O . GLN A 1 79 ? 14.555 6.301 -17.329 1.00 76.62 79 GLN A O 1
ATOM 585 N N . MET A 1 80 ? 14.450 5.160 -15.394 1.00 70.69 80 MET A N 1
ATOM 586 C CA . MET A 1 80 ? 15.685 4.404 -15.632 1.00 70.69 80 MET A CA 1
ATOM 587 C C . MET A 1 80 ? 15.567 3.480 -16.851 1.00 70.69 80 MET A C 1
ATOM 589 O O . MET A 1 80 ? 16.484 3.432 -17.663 1.00 70.69 80 MET A O 1
ATOM 593 N N . VAL A 1 81 ? 14.439 2.780 -17.016 1.00 79.56 81 VAL A N 1
ATOM 594 C CA . VAL A 1 81 ? 14.185 1.925 -18.190 1.00 79.56 81 VAL A CA 1
ATOM 595 C C . VAL A 1 81 ? 14.095 2.756 -19.471 1.00 79.56 81 VAL A C 1
ATOM 597 O O . VAL A 1 81 ? 14.650 2.356 -20.487 1.00 79.56 81 VAL A O 1
ATOM 600 N N . GLY A 1 82 ? 13.455 3.928 -19.425 1.00 74.38 82 GLY A N 1
ATOM 601 C CA . GLY A 1 82 ? 13.402 4.843 -20.567 1.00 74.38 82 GLY A CA 1
ATOM 602 C C . GLY A 1 82 ? 14.785 5.350 -20.979 1.00 74.38 82 GLY A C 1
ATOM 603 O O . GLY A 1 82 ? 15.096 5.378 -22.164 1.00 74.38 82 GLY A O 1
ATOM 604 N N . MET A 1 83 ? 15.641 5.690 -20.010 1.00 70.94 83 MET A N 1
ATOM 605 C CA . MET A 1 83 ? 17.027 6.076 -20.287 1.00 70.94 83 MET A CA 1
ATOM 606 C C . MET A 1 83 ? 17.848 4.922 -20.874 1.00 70.94 83 MET A C 1
ATOM 608 O O . MET A 1 83 ? 18.592 5.146 -21.821 1.00 70.94 83 MET A O 1
ATOM 612 N N . LEU A 1 84 ? 17.699 3.700 -20.348 1.00 71.88 84 LEU A N 1
ATOM 613 C CA . LEU A 1 84 ? 18.362 2.515 -20.905 1.00 71.88 84 LEU A CA 1
ATOM 614 C C . LEU A 1 84 ? 17.920 2.253 -22.349 1.00 71.88 84 LEU A C 1
ATOM 616 O O . LEU A 1 84 ? 18.768 2.051 -23.205 1.00 71.88 84 LEU A O 1
ATOM 620 N N . SER A 1 85 ? 16.616 2.329 -22.627 1.00 80.62 85 SER A N 1
ATOM 621 C CA . SER A 1 85 ? 16.074 2.143 -23.979 1.00 80.62 85 SER A CA 1
ATOM 622 C C . SER A 1 85 ? 16.589 3.186 -24.969 1.00 80.62 85 SER A C 1
ATOM 624 O O . SER A 1 85 ? 16.824 2.852 -26.121 1.00 80.62 85 SER A O 1
ATOM 626 N N . PHE A 1 86 ? 16.757 4.441 -24.542 1.00 75.56 86 PHE A N 1
ATOM 627 C CA . PHE A 1 86 ? 17.303 5.488 -25.407 1.00 75.56 86 PHE A CA 1
ATOM 628 C C . PHE A 1 86 ? 18.770 5.225 -25.768 1.00 75.56 86 PHE A C 1
ATOM 630 O O . PHE A 1 86 ? 19.186 5.452 -26.899 1.00 75.56 86 PHE A O 1
ATOM 637 N N . VAL A 1 87 ? 19.562 4.746 -24.809 1.00 75.56 87 VAL A N 1
ATOM 638 C CA . VAL A 1 87 ? 20.971 4.427 -25.055 1.00 75.56 87 VAL A CA 1
ATOM 639 C C . VAL A 1 87 ? 21.122 3.170 -25.921 1.00 75.56 87 VAL A C 1
ATOM 641 O O . VAL A 1 87 ? 21.951 3.156 -26.826 1.00 75.56 87 VAL A O 1
ATOM 644 N N . ASP A 1 88 ? 20.272 2.166 -25.714 1.00 82.56 88 ASP A N 1
ATOM 645 C CA . ASP A 1 88 ? 20.173 0.979 -26.575 1.00 82.56 88 ASP A CA 1
ATOM 646 C C . ASP A 1 88 ? 19.802 1.353 -28.027 1.00 82.56 88 ASP A C 1
ATOM 648 O O . ASP A 1 88 ? 20.395 0.863 -28.989 1.00 82.56 88 ASP A O 1
ATOM 652 N N . GLU A 1 89 ? 18.893 2.317 -28.207 1.00 80.81 89 GLU A N 1
ATOM 653 C CA . GLU A 1 89 ? 18.549 2.863 -29.526 1.00 80.81 89 GLU A CA 1
ATOM 654 C C . GLU A 1 89 ? 19.732 3.596 -30.187 1.00 80.81 89 GLU A C 1
ATOM 656 O O . GLU A 1 89 ? 19.925 3.474 -31.399 1.00 80.81 89 GLU A O 1
ATOM 661 N N . LEU A 1 90 ? 20.564 4.316 -29.419 1.00 74.06 90 LEU A N 1
ATOM 662 C CA . LEU A 1 90 ? 21.785 4.946 -29.942 1.00 74.06 90 LEU A CA 1
ATOM 663 C C . LEU A 1 90 ? 22.784 3.909 -30.460 1.00 74.06 90 LEU A C 1
ATOM 665 O O . LEU A 1 90 ? 23.293 4.071 -31.568 1.00 74.06 90 LEU A O 1
ATOM 669 N N . LYS A 1 91 ? 23.016 2.832 -29.702 1.00 79.75 91 LYS A N 1
ATOM 670 C CA . LYS A 1 91 ? 23.858 1.713 -30.141 1.00 79.75 91 LYS A CA 1
ATOM 671 C C . LYS A 1 91 ? 23.314 1.082 -31.424 1.00 79.75 91 LYS A C 1
ATOM 673 O O . LYS A 1 91 ? 24.027 0.993 -32.418 1.00 79.75 91 LYS A O 1
ATOM 678 N N . THR A 1 92 ? 22.030 0.725 -31.424 1.00 80.25 92 THR A N 1
ATOM 679 C CA . THR A 1 92 ? 21.374 0.096 -32.580 1.00 80.25 92 THR A CA 1
ATOM 680 C C . THR A 1 92 ? 21.418 1.008 -33.817 1.00 80.25 92 THR A C 1
ATOM 682 O O . THR A 1 92 ? 21.539 0.542 -34.946 1.00 80.25 92 THR A O 1
ATOM 685 N N . THR A 1 93 ? 21.361 2.333 -33.632 1.00 75.94 93 THR A N 1
ATOM 686 C CA . THR A 1 93 ? 21.513 3.302 -34.731 1.00 75.94 93 THR A CA 1
ATOM 687 C C . THR A 1 93 ? 22.896 3.222 -35.378 1.00 75.94 93 THR A C 1
ATOM 689 O O . THR A 1 93 ? 22.984 3.294 -36.603 1.00 75.94 93 THR A O 1
ATOM 692 N N . GLY A 1 94 ? 23.959 3.059 -34.585 1.00 74.31 94 GLY A N 1
ATOM 693 C CA . GLY A 1 94 ? 25.314 2.840 -35.095 1.00 74.31 94 GLY A CA 1
ATOM 694 C C . GLY A 1 94 ? 25.424 1.535 -35.887 1.00 74.31 94 GLY A C 1
ATOM 695 O O . GLY A 1 94 ? 25.878 1.559 -37.029 1.00 74.31 94 GLY A O 1
ATOM 696 N N . GLU A 1 95 ? 24.873 0.441 -35.350 1.00 79.44 95 GLU A N 1
ATOM 697 C CA . GLU A 1 95 ? 24.842 -0.870 -36.019 1.00 79.44 95 GLU A CA 1
ATOM 698 C C . GLU A 1 95 ? 24.125 -0.813 -37.381 1.00 79.44 95 GLU A C 1
ATOM 700 O O . GLU A 1 95 ? 24.605 -1.380 -38.364 1.00 79.44 95 GLU A O 1
ATOM 705 N N . TYR A 1 96 ? 23.011 -0.077 -37.485 1.00 77.25 96 TYR A N 1
ATOM 706 C CA . TYR A 1 96 ? 22.334 0.124 -38.770 1.00 77.25 96 TYR A CA 1
ATOM 707 C C . TYR A 1 96 ? 23.176 0.934 -39.759 1.00 77.25 96 TYR A C 1
ATOM 709 O O . TYR A 1 96 ? 23.156 0.636 -40.952 1.00 77.25 96 TYR A O 1
ATOM 717 N N . ILE A 1 97 ? 23.885 1.972 -39.302 1.00 74.75 97 ILE A N 1
ATOM 718 C CA . ILE A 1 97 ? 24.759 2.782 -40.167 1.00 74.75 97 ILE A CA 1
ATOM 719 C C . ILE A 1 97 ? 25.889 1.914 -40.735 1.00 74.75 97 ILE A C 1
ATOM 721 O O . ILE A 1 97 ? 26.122 1.968 -41.945 1.00 74.75 97 ILE A O 1
ATOM 725 N N . ASP A 1 98 ? 26.506 1.071 -39.904 1.00 74.44 98 ASP A N 1
ATOM 726 C CA . ASP A 1 98 ? 27.523 0.103 -40.332 1.00 74.44 98 ASP A CA 1
ATOM 727 C C . ASP A 1 98 ? 26.950 -0.916 -41.332 1.00 74.44 98 ASP A C 1
ATOM 729 O O . ASP A 1 98 ? 27.560 -1.206 -42.365 1.00 74.44 98 ASP A O 1
ATOM 733 N N . GLU A 1 99 ? 25.732 -1.415 -41.101 1.00 77.88 99 GLU A N 1
ATOM 734 C CA . GLU A 1 99 ? 25.061 -2.327 -42.034 1.00 77.88 99 GLU A CA 1
ATOM 735 C C . GLU A 1 99 ? 24.781 -1.658 -43.395 1.00 77.88 99 GLU A C 1
ATOM 737 O O . GLU A 1 99 ? 25.019 -2.257 -44.450 1.00 77.88 99 GLU A O 1
ATOM 742 N N . TYR A 1 100 ? 24.341 -0.394 -43.409 1.00 72.19 100 TYR A N 1
ATOM 743 C CA . TYR A 1 100 ? 24.160 0.368 -44.650 1.00 72.19 100 TYR A CA 1
ATOM 744 C C . TYR A 1 100 ? 25.485 0.636 -45.376 1.00 72.19 100 TYR A C 1
ATOM 746 O O . TYR A 1 100 ? 25.505 0.591 -46.612 1.00 72.19 100 TYR A O 1
ATOM 754 N N . ALA A 1 101 ? 26.575 0.887 -44.644 1.00 71.69 101 ALA A N 1
ATOM 755 C CA . ALA A 1 101 ? 27.911 1.033 -45.216 1.00 71.69 101 ALA A CA 1
ATOM 756 C C . ALA A 1 101 ? 28.354 -0.264 -45.915 1.00 71.69 101 ALA A C 1
ATOM 758 O O . ALA A 1 101 ? 28.725 -0.226 -47.090 1.00 71.69 101 ALA A O 1
ATOM 759 N N . GLY A 1 102 ? 28.173 -1.420 -45.266 1.00 75.19 102 GLY A N 1
ATOM 760 C CA . GLY A 1 102 ? 28.484 -2.731 -45.845 1.00 75.19 102 GLY A CA 1
ATOM 761 C C . GLY A 1 102 ? 27.619 -3.092 -47.061 1.00 75.19 102 GLY A C 1
ATOM 762 O O . GLY A 1 102 ? 28.108 -3.660 -48.041 1.00 75.19 102 GLY A O 1
ATOM 763 N N . ILE A 1 103 ? 26.334 -2.718 -47.066 1.00 77.06 103 ILE A N 1
ATOM 764 C CA . ILE A 1 103 ? 25.466 -2.875 -48.247 1.00 77.06 103 ILE A CA 1
ATOM 765 C C . ILE A 1 103 ? 25.966 -2.005 -49.409 1.00 77.06 103 ILE A C 1
ATOM 767 O O . ILE A 1 103 ? 25.972 -2.458 -50.560 1.00 77.06 103 ILE A O 1
ATOM 771 N N . LEU A 1 104 ? 26.381 -0.765 -49.133 1.00 73.12 104 LEU A N 1
ATOM 772 C CA . LEU A 1 104 ? 26.923 0.145 -50.140 1.00 73.12 104 LEU A CA 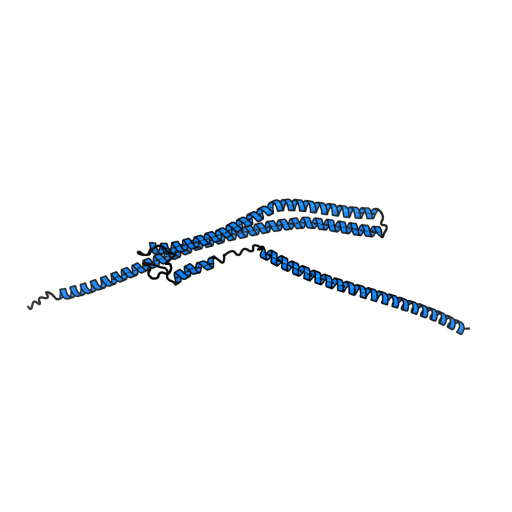1
ATOM 773 C C . LEU A 1 104 ? 28.254 -0.378 -50.701 1.00 73.12 104 LEU A C 1
ATOM 775 O O . LEU A 1 104 ? 28.439 -0.389 -51.920 1.00 73.12 104 LEU A O 1
ATOM 779 N N . GLU A 1 105 ? 29.143 -0.885 -49.851 1.00 74.44 105 GLU A N 1
ATOM 780 C CA . GLU A 1 105 ? 30.384 -1.545 -50.263 1.00 74.44 105 GLU A CA 1
ATOM 781 C C . GLU A 1 105 ? 30.096 -2.764 -51.163 1.00 74.44 105 GLU A C 1
ATOM 783 O O . GLU A 1 105 ? 30.610 -2.870 -52.279 1.00 74.44 105 GLU A O 1
ATOM 788 N N . ALA A 1 106 ? 29.178 -3.646 -50.760 1.00 76.81 106 ALA A N 1
ATOM 789 C CA . ALA A 1 106 ? 2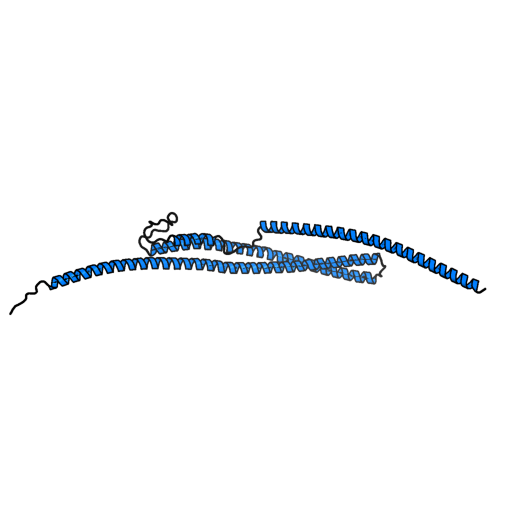8.817 -4.829 -51.541 1.00 76.81 106 ALA A CA 1
ATOM 790 C C . ALA A 1 106 ? 28.189 -4.480 -52.905 1.00 76.81 106 ALA A C 1
ATOM 792 O O . ALA A 1 106 ? 28.500 -5.103 -53.928 1.00 76.81 106 ALA A O 1
ATOM 793 N N . ALA A 1 107 ? 27.313 -3.472 -52.946 1.00 72.25 107 ALA A N 1
ATOM 794 C CA . ALA A 1 107 ? 26.681 -3.009 -54.180 1.00 72.25 107 ALA A CA 1
ATOM 795 C C . ALA A 1 107 ? 27.698 -2.387 -55.151 1.00 72.25 107 ALA A C 1
ATOM 797 O O . ALA A 1 107 ? 27.594 -2.566 -56.368 1.00 72.25 107 ALA A O 1
ATOM 798 N N . THR A 1 108 ? 28.692 -1.676 -54.620 1.00 65.38 108 THR A N 1
ATOM 799 C CA . THR A 1 108 ? 29.725 -1.002 -55.416 1.00 65.38 108 THR A CA 1
ATOM 800 C C . THR A 1 108 ? 30.758 -1.994 -55.940 1.00 65.38 108 THR A C 1
ATOM 802 O O . THR A 1 108 ? 31.056 -1.972 -57.135 1.00 65.38 108 THR A O 1
ATOM 805 N N . ALA A 1 109 ? 31.177 -2.967 -55.126 1.00 73.62 109 ALA A N 1
ATOM 806 C CA . ALA A 1 109 ? 31.992 -4.100 -55.564 1.00 73.62 109 ALA A CA 1
ATOM 807 C C . ALA A 1 109 ? 31.322 -4.891 -56.706 1.00 73.62 109 ALA A C 1
ATOM 809 O O . ALA A 1 109 ? 31.963 -5.231 -57.705 1.00 73.62 109 ALA A O 1
ATOM 810 N N . TRP A 1 110 ? 30.011 -5.142 -56.605 1.00 69.00 110 TRP A N 1
ATOM 811 C CA . TRP A 1 110 ? 29.248 -5.801 -57.669 1.00 69.00 110 TRP A CA 1
ATOM 812 C C . TRP A 1 110 ? 29.184 -4.968 -58.960 1.00 69.00 110 TRP A C 1
ATOM 814 O O . TRP A 1 110 ? 29.317 -5.517 -60.056 1.00 69.00 110 TRP A O 1
ATOM 824 N N . LEU A 1 111 ? 29.020 -3.645 -58.851 1.00 62.25 111 LEU A N 1
ATOM 825 C CA . LEU A 1 111 ? 28.991 -2.735 -59.998 1.00 62.25 111 LEU A CA 1
ATOM 826 C C . LEU A 1 111 ? 30.340 -2.697 -60.739 1.00 62.25 111 LEU A C 1
ATOM 828 O O . LEU A 1 111 ? 30.361 -2.825 -61.967 1.00 62.25 111 LEU A O 1
ATOM 832 N N . PHE A 1 112 ? 31.455 -2.578 -60.011 1.00 66.25 112 PHE A N 1
ATOM 833 C CA . PHE A 1 112 ? 32.808 -2.554 -60.586 1.00 66.25 112 PHE A CA 1
ATOM 834 C C . PHE A 1 112 ? 33.215 -3.890 -61.224 1.00 66.25 112 PHE A C 1
ATOM 836 O O . PHE A 1 112 ? 33.979 -3.914 -62.188 1.00 66.25 112 PHE A O 1
ATOM 843 N N . ALA A 1 113 ? 32.649 -5.011 -60.766 1.00 66.50 113 ALA A N 1
ATOM 844 C CA . ALA A 1 113 ? 32.866 -6.316 -61.391 1.00 66.50 113 ALA A CA 1
ATOM 845 C C . ALA A 1 113 ? 32.238 -6.440 -62.797 1.00 66.50 113 ALA A C 1
ATOM 847 O O . ALA A 1 113 ? 32.645 -7.304 -63.577 1.00 66.50 113 ALA A O 1
ATOM 848 N N . ILE A 1 114 ? 31.241 -5.609 -63.129 1.00 61.28 114 ILE A N 1
ATOM 849 C CA . ILE A 1 114 ? 30.470 -5.694 -64.383 1.00 61.28 114 ILE A CA 1
ATOM 850 C C . ILE A 1 114 ? 30.802 -4.538 -65.339 1.00 61.28 114 ILE A C 1
ATOM 852 O O . ILE A 1 114 ? 30.739 -4.712 -66.558 1.00 61.28 114 ILE A O 1
ATOM 856 N N . ILE A 1 115 ? 31.158 -3.363 -64.814 1.00 57.75 115 ILE A N 1
ATOM 857 C CA . ILE A 1 115 ? 31.450 -2.155 -65.593 1.00 57.75 115 ILE A CA 1
ATOM 858 C C . ILE A 1 115 ? 32.792 -1.582 -65.134 1.00 57.75 115 ILE A C 1
ATOM 860 O O . ILE A 1 115 ? 33.004 -1.384 -63.944 1.00 57.75 115 ILE A O 1
ATOM 864 N N . THR A 1 116 ? 33.687 -1.265 -66.075 1.00 63.12 116 THR A N 1
ATOM 865 C CA . THR A 1 116 ? 34.930 -0.543 -65.767 1.00 63.12 116 THR A CA 1
ATOM 866 C C . THR A 1 116 ? 34.597 0.918 -65.504 1.00 63.12 116 THR A C 1
ATOM 868 O O . THR A 1 116 ? 34.248 1.664 -66.422 1.00 63.12 116 THR A O 1
ATOM 871 N N . VAL A 1 117 ? 34.672 1.319 -64.246 1.00 56.00 117 VAL A N 1
ATOM 872 C CA . VAL A 1 117 ? 34.464 2.696 -63.819 1.00 56.00 117 VAL A CA 1
ATOM 873 C C . VAL A 1 117 ? 35.846 3.277 -63.503 1.00 56.00 117 VAL A C 1
ATOM 875 O O . VAL A 1 117 ? 36.698 2.569 -62.990 1.00 56.00 117 VAL A O 1
ATOM 878 N N . GLY A 1 118 ? 36.134 4.517 -63.907 1.00 56.81 118 GLY A N 1
ATOM 879 C CA . GLY A 1 118 ? 37.478 5.086 -63.724 1.00 56.81 118 GLY A CA 1
ATOM 880 C C . GLY A 1 118 ? 37.804 5.407 -62.260 1.00 56.81 118 GLY A C 1
ATOM 881 O O . GLY A 1 118 ? 36.891 5.717 -61.493 1.00 56.81 118 GLY A O 1
ATOM 882 N N . ASP A 1 119 ? 39.100 5.442 -61.927 1.00 61.06 119 ASP A N 1
ATOM 883 C CA . ASP A 1 119 ? 39.686 5.635 -60.583 1.00 61.06 119 ASP A CA 1
ATOM 884 C C . ASP A 1 119 ? 39.043 6.767 -59.751 1.00 61.06 119 ASP A C 1
ATOM 886 O O . ASP A 1 119 ? 38.971 6.709 -58.525 1.00 61.06 119 ASP A O 1
ATOM 890 N N . VAL A 1 120 ? 38.535 7.812 -60.415 1.00 51.53 120 VAL A N 1
ATOM 891 C CA . VAL A 1 120 ? 37.867 8.958 -59.774 1.00 51.53 120 VAL A CA 1
ATOM 892 C C . VAL A 1 120 ? 36.567 8.555 -59.069 1.00 51.53 120 VAL A C 1
ATOM 894 O O . VAL A 1 120 ? 36.255 9.097 -58.013 1.00 51.53 120 VAL A O 1
ATOM 897 N N . ILE A 1 121 ? 35.791 7.628 -59.635 1.00 54.47 121 ILE A N 1
ATOM 898 C CA . ILE A 1 121 ? 34.502 7.207 -59.063 1.00 54.47 121 ILE A CA 1
ATOM 899 C C . ILE A 1 121 ? 34.714 6.173 -57.951 1.00 54.47 121 ILE A C 1
ATOM 901 O O . ILE A 1 121 ? 34.021 6.241 -56.939 1.00 54.47 121 ILE A O 1
ATOM 905 N N . GLU A 1 122 ? 35.697 5.279 -58.096 1.00 58.22 122 GLU A N 1
ATOM 906 C CA . GLU A 1 122 ? 36.126 4.370 -57.022 1.00 58.22 122 GLU A CA 1
ATOM 907 C C . GLU A 1 122 ? 36.567 5.154 -55.777 1.00 58.22 122 GLU A C 1
ATOM 909 O O . GLU A 1 122 ? 36.093 4.879 -54.676 1.00 58.22 122 GLU A O 1
ATOM 914 N N . GLY A 1 123 ? 37.373 6.208 -55.957 1.00 55.97 123 GLY A N 1
ATOM 915 C CA . GLY A 1 123 ? 37.813 7.067 -54.855 1.00 55.97 123 GLY A CA 1
ATOM 916 C C . GLY A 1 123 ? 36.673 7.804 -54.142 1.00 55.97 123 GLY A C 1
ATOM 917 O O . GLY A 1 123 ? 36.673 7.888 -52.919 1.00 55.97 123 GLY A O 1
ATOM 918 N N . ILE A 1 124 ? 35.670 8.307 -54.872 1.00 59.06 124 ILE A N 1
ATOM 919 C CA . ILE A 1 124 ? 34.519 9.007 -54.266 1.00 59.06 124 ILE A CA 1
ATOM 920 C C . ILE A 1 124 ? 33.671 8.052 -53.420 1.00 59.06 124 ILE A C 1
ATOM 922 O O . ILE A 1 124 ? 33.214 8.422 -52.342 1.00 59.06 124 ILE A O 1
ATOM 926 N N . ILE A 1 125 ? 33.449 6.833 -53.908 1.00 57.81 125 ILE A N 1
ATOM 927 C CA . ILE A 1 125 ? 32.624 5.834 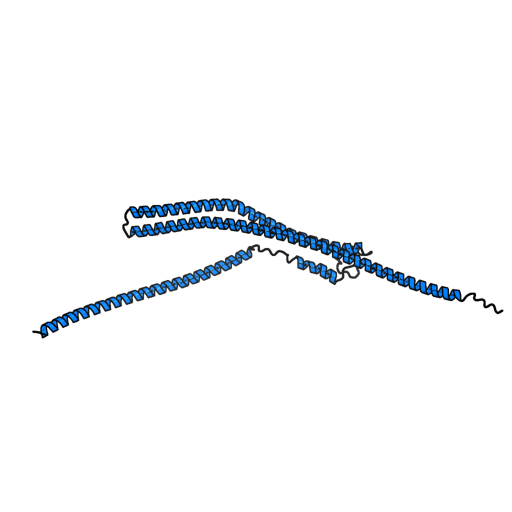-53.224 1.00 57.81 125 ILE A CA 1
ATOM 928 C C . ILE A 1 125 ? 33.334 5.297 -51.981 1.00 57.81 125 ILE A C 1
ATOM 930 O O . ILE A 1 125 ? 32.704 5.201 -50.932 1.00 57.81 125 ILE A O 1
ATOM 934 N N . SER A 1 126 ? 34.640 5.034 -52.072 1.00 60.81 126 SER A N 1
ATOM 935 C CA . SER A 1 126 ? 35.455 4.614 -50.927 1.00 60.81 126 SER A CA 1
ATOM 936 C C . SER A 1 126 ? 35.417 5.639 -49.791 1.00 60.81 126 SER A C 1
ATOM 938 O O . SER A 1 126 ? 35.253 5.255 -48.642 1.00 60.81 126 SER A O 1
ATOM 940 N N . VAL A 1 127 ? 35.488 6.938 -50.109 1.00 66.00 127 VAL A N 1
ATOM 941 C CA . VAL A 1 127 ? 35.385 8.017 -49.110 1.00 66.00 127 VAL A CA 1
ATOM 942 C C . VAL A 1 127 ? 34.012 8.034 -48.431 1.00 66.00 127 VAL A C 1
ATOM 944 O O . VAL A 1 127 ? 33.917 8.323 -47.245 1.00 66.00 127 VAL A O 1
ATOM 947 N N . ILE A 1 128 ? 32.933 7.730 -49.160 1.00 53.81 128 ILE A N 1
ATOM 948 C CA . ILE A 1 128 ? 31.580 7.686 -48.585 1.00 53.81 128 ILE A CA 1
ATOM 949 C C . ILE A 1 128 ? 31.420 6.481 -47.652 1.00 53.81 128 ILE A C 1
ATOM 951 O O . ILE A 1 128 ? 30.842 6.641 -46.583 1.00 53.81 128 ILE A O 1
ATOM 955 N N . VAL A 1 129 ? 31.923 5.305 -48.040 1.00 68.38 129 VAL A N 1
ATOM 956 C CA . VAL A 1 129 ? 31.893 4.100 -47.192 1.00 68.38 129 VAL A CA 1
ATOM 957 C C . VAL A 1 129 ? 32.719 4.323 -45.923 1.00 68.38 129 VAL A C 1
ATOM 959 O O . VAL A 1 129 ? 32.191 4.133 -44.838 1.00 68.38 129 VAL A O 1
ATOM 962 N N . GLU A 1 130 ? 33.939 4.852 -46.044 1.00 69.94 130 GLU A N 1
ATOM 963 C CA . GLU A 1 130 ? 34.825 5.145 -44.906 1.00 69.94 130 GLU A CA 1
ATOM 964 C C . GLU A 1 130 ? 34.209 6.161 -43.928 1.00 69.94 130 GLU A C 1
ATOM 966 O O . GLU A 1 130 ? 34.270 5.969 -42.718 1.00 69.94 130 GLU A O 1
ATOM 971 N N . ILE A 1 131 ? 33.549 7.215 -44.429 1.00 60.75 131 ILE A N 1
ATOM 972 C CA . ILE A 1 131 ? 32.822 8.172 -43.577 1.00 60.75 131 ILE A CA 1
ATOM 973 C C . ILE A 1 131 ? 31.648 7.496 -42.859 1.00 60.75 131 ILE A C 1
ATOM 975 O O . ILE A 1 131 ? 31.372 7.821 -41.708 1.00 60.75 131 ILE A O 1
ATOM 979 N N . LEU A 1 132 ? 30.919 6.603 -43.534 1.00 59.38 132 LEU A N 1
ATOM 980 C CA . LEU A 1 132 ? 29.779 5.915 -42.930 1.00 59.38 132 LEU A CA 1
ATOM 981 C C . LEU A 1 132 ? 30.226 4.905 -41.868 1.00 59.38 132 LEU A C 1
ATOM 983 O O . LEU A 1 132 ? 29.624 4.893 -40.802 1.00 59.38 132 LEU A O 1
ATOM 987 N N . GLU A 1 133 ? 31.286 4.138 -42.122 1.00 70.75 133 GLU A N 1
ATOM 988 C CA . GLU A 1 133 ? 31.885 3.211 -41.151 1.00 70.75 133 GLU A CA 1
ATOM 989 C C . GLU A 1 133 ? 32.467 3.951 -39.940 1.00 70.75 133 GLU A C 1
ATOM 991 O O . GLU A 1 133 ? 32.220 3.550 -38.811 1.00 70.75 133 GLU A O 1
ATOM 996 N N . ASP A 1 134 ? 33.176 5.070 -40.138 1.00 68.81 134 ASP A N 1
ATOM 997 C CA . ASP A 1 134 ? 33.725 5.875 -39.032 1.00 68.81 134 ASP A CA 1
ATOM 998 C C . ASP A 1 134 ? 32.607 6.478 -38.163 1.00 68.81 134 ASP A C 1
ATOM 1000 O O . ASP A 1 134 ? 32.680 6.487 -36.930 1.00 68.81 134 ASP A O 1
ATOM 1004 N N . ILE A 1 135 ? 31.520 6.940 -38.791 1.00 61.81 135 ILE A N 1
ATOM 1005 C CA . ILE A 1 135 ? 30.339 7.441 -38.079 1.00 61.81 135 ILE A CA 1
ATOM 1006 C C . ILE A 1 135 ? 29.626 6.303 -37.337 1.00 61.81 135 ILE A C 1
ATOM 1008 O O . ILE A 1 135 ? 29.262 6.485 -36.174 1.00 61.81 135 ILE A O 1
ATOM 1012 N N . GLY A 1 136 ? 29.408 5.157 -37.985 1.00 64.25 136 GLY A N 1
ATOM 1013 C CA . GLY A 1 136 ? 28.718 4.008 -37.400 1.00 64.25 136 GLY A CA 1
ATOM 1014 C C . GLY A 1 136 ? 29.497 3.399 -36.235 1.00 64.25 136 GLY A C 1
ATOM 1015 O O . GLY A 1 136 ? 28.940 3.268 -35.142 1.00 64.25 136 GLY A O 1
ATOM 1016 N N . SER A 1 137 ? 30.808 3.189 -36.387 1.00 71.38 137 SER A N 1
ATOM 1017 C CA . SER A 1 137 ? 31.674 2.686 -35.317 1.00 71.38 137 SER A CA 1
ATOM 1018 C C . SER A 1 137 ? 31.761 3.656 -34.139 1.00 71.38 137 SER A C 1
ATOM 1020 O O . SER A 1 137 ? 31.660 3.232 -32.989 1.00 71.38 137 SER A O 1
ATOM 1022 N N . THR A 1 138 ? 31.878 4.965 -34.401 1.00 67.88 138 THR A N 1
ATOM 1023 C CA . THR A 1 138 ? 31.918 5.992 -33.346 1.00 67.88 138 THR A CA 1
ATOM 1024 C C . THR A 1 138 ? 30.600 6.050 -32.572 1.00 67.88 138 THR A C 1
ATOM 1026 O O . THR A 1 138 ? 30.601 6.166 -31.347 1.00 67.88 138 THR A O 1
ATOM 1029 N N . ILE A 1 139 ? 29.455 5.968 -33.259 1.00 68.00 139 ILE A N 1
ATOM 1030 C CA . ILE A 1 139 ? 28.135 5.972 -32.611 1.00 68.00 139 ILE A CA 1
ATOM 1031 C C . ILE A 1 139 ? 27.926 4.693 -31.793 1.00 68.00 139 ILE A C 1
ATOM 1033 O O . ILE A 1 139 ? 27.414 4.774 -30.676 1.00 68.00 139 ILE A O 1
ATOM 1037 N N . THR A 1 140 ? 28.351 3.539 -32.309 1.00 75.06 140 THR A N 1
ATOM 1038 C CA . THR A 1 140 ? 28.257 2.253 -31.608 1.00 75.06 140 THR A CA 1
ATOM 1039 C C . THR A 1 140 ? 29.136 2.235 -30.357 1.00 75.06 140 THR A C 1
ATOM 1041 O O . THR A 1 140 ? 28.649 1.875 -29.290 1.00 75.06 140 THR A O 1
ATOM 1044 N N . GLU A 1 141 ? 30.387 2.698 -30.440 1.00 77.06 141 GLU A N 1
ATOM 1045 C CA . GLU A 1 141 ? 31.311 2.775 -29.297 1.00 77.06 141 GLU A CA 1
ATOM 1046 C C . GLU A 1 141 ? 30.780 3.718 -28.206 1.00 77.06 141 GLU A C 1
ATOM 1048 O O . GLU A 1 141 ? 30.683 3.337 -27.038 1.00 77.06 141 GLU A O 1
ATOM 1053 N N . VAL A 1 142 ? 30.330 4.920 -28.586 1.00 70.44 142 VAL A N 1
ATOM 1054 C CA . VAL A 1 142 ? 29.696 5.867 -27.653 1.00 70.44 142 VAL A CA 1
ATOM 1055 C C . VAL A 1 142 ? 28.414 5.281 -27.048 1.00 70.44 142 VAL A C 1
ATOM 1057 O O . VAL A 1 142 ? 28.139 5.494 -25.865 1.00 70.44 142 VAL A O 1
ATOM 1060 N N . GLY A 1 143 ? 27.634 4.539 -27.838 1.00 72.44 143 GLY A N 1
ATOM 1061 C CA . GLY A 1 143 ? 26.439 3.824 -27.395 1.00 72.44 143 GLY A CA 1
ATOM 1062 C C . GLY A 1 143 ? 26.753 2.747 -26.357 1.00 72.44 143 GLY A C 1
ATOM 1063 O O . GLY A 1 143 ? 26.131 2.735 -25.299 1.00 72.44 143 GLY A O 1
ATOM 1064 N N . GLU A 1 144 ? 27.752 1.897 -26.604 1.00 79.69 144 GLU A N 1
ATOM 1065 C CA . GLU A 1 144 ? 28.181 0.839 -25.680 1.00 79.69 144 GLU A CA 1
ATOM 1066 C C . GLU A 1 144 ? 28.764 1.392 -24.376 1.00 79.69 144 GLU A C 1
ATOM 1068 O O . GLU A 1 144 ? 28.427 0.906 -23.291 1.00 79.69 144 GLU A O 1
ATOM 1073 N N . GLU A 1 145 ? 29.599 2.433 -24.446 1.00 74.25 145 GLU A N 1
ATOM 1074 C CA . GLU A 1 145 ? 30.135 3.095 -23.253 1.00 74.25 145 GLU A CA 1
ATOM 1075 C C . GLU A 1 145 ? 29.019 3.735 -22.419 1.00 74.25 145 GLU A C 1
ATOM 1077 O O . GLU A 1 145 ? 28.976 3.583 -21.190 1.00 74.25 145 GLU A O 1
ATOM 1082 N N . ALA A 1 146 ? 28.079 4.419 -23.078 1.00 70.44 146 ALA A N 1
ATOM 1083 C CA . ALA A 1 146 ? 26.918 5.001 -22.421 1.00 70.44 146 ALA A CA 1
ATOM 1084 C C . ALA A 1 146 ? 26.008 3.918 -21.823 1.00 70.44 146 ALA A C 1
ATOM 1086 O O . ALA A 1 146 ? 25.501 4.100 -20.713 1.00 70.44 146 ALA A O 1
ATOM 1087 N N . GLU A 1 147 ? 25.814 2.789 -22.513 1.00 78.00 147 GLU A N 1
ATOM 1088 C CA . GLU A 1 147 ? 24.964 1.688 -22.053 1.00 78.00 147 GLU A CA 1
ATOM 1089 C C . GLU A 1 147 ? 25.576 1.056 -20.811 1.00 78.00 147 GLU A C 1
ATOM 1091 O O . GLU A 1 147 ? 24.902 0.901 -19.794 1.00 78.00 147 GLU A O 1
ATOM 1096 N N . GLN A 1 148 ? 26.878 0.769 -20.847 1.00 77.44 148 GLN A N 1
ATOM 1097 C CA . GLN A 1 148 ? 27.600 0.196 -19.722 1.00 77.44 148 GLN A CA 1
ATOM 1098 C C . GLN A 1 148 ? 27.586 1.133 -18.507 1.00 77.44 148 GLN A C 1
ATOM 1100 O O . GLN A 1 148 ? 27.307 0.689 -17.386 1.00 77.44 148 GLN A O 1
ATOM 1105 N N . ALA A 1 149 ? 27.827 2.432 -18.713 1.00 70.25 149 ALA A N 1
ATOM 1106 C CA . ALA A 1 149 ? 27.777 3.432 -17.650 1.00 70.25 149 ALA A CA 1
ATOM 1107 C C . ALA A 1 149 ? 26.367 3.564 -17.051 1.00 70.25 149 ALA A C 1
ATOM 1109 O O . ALA A 1 149 ? 26.203 3.593 -15.826 1.00 70.25 149 ALA A O 1
ATOM 1110 N N . MET A 1 150 ? 25.334 3.590 -17.897 1.00 70.19 150 MET A N 1
ATOM 1111 C CA . MET A 1 150 ? 23.946 3.697 -17.454 1.00 70.19 150 MET A CA 1
ATOM 1112 C C . MET A 1 150 ? 23.457 2.417 -16.787 1.00 70.19 150 MET A C 1
ATOM 1114 O O . MET A 1 150 ? 22.826 2.499 -15.737 1.00 70.19 150 MET A O 1
ATOM 1118 N N . ALA A 1 151 ? 23.784 1.236 -17.308 1.00 70.19 151 ALA A N 1
ATOM 1119 C CA . ALA A 1 151 ? 23.427 -0.051 -16.719 1.00 70.19 151 ALA A CA 1
ATOM 1120 C C . ALA A 1 151 ? 24.074 -0.252 -15.341 1.00 70.19 151 ALA A C 1
ATOM 1122 O O . ALA A 1 151 ? 23.413 -0.750 -14.421 1.00 70.19 151 ALA A O 1
ATOM 1123 N N . ALA A 1 152 ? 25.322 0.199 -15.161 1.00 64.88 152 ALA A N 1
ATOM 1124 C CA . ALA A 1 152 ? 26.021 0.163 -13.877 1.00 64.88 152 ALA A CA 1
ATOM 1125 C C . ALA A 1 152 ? 25.311 0.979 -12.779 1.00 64.88 152 ALA A C 1
ATOM 1127 O O . ALA A 1 152 ? 25.431 0.649 -11.599 1.00 64.88 152 ALA A O 1
ATOM 1128 N N . ILE A 1 153 ? 24.538 2.005 -13.151 1.00 65.00 153 ILE A N 1
ATOM 1129 C CA . ILE A 1 153 ? 23.748 2.832 -12.226 1.00 65.00 153 ILE A CA 1
ATOM 1130 C C . ILE A 1 153 ? 22.300 2.326 -12.139 1.00 65.00 153 ILE A C 1
ATOM 1132 O O . ILE A 1 153 ? 21.759 2.129 -11.049 1.00 65.00 153 ILE A O 1
ATOM 1136 N N . ALA A 1 154 ? 21.668 2.089 -13.286 1.00 61.59 154 ALA A N 1
ATOM 1137 C CA . ALA A 1 154 ? 20.266 1.721 -13.417 1.00 61.59 154 ALA A CA 1
ATOM 1138 C C . ALA A 1 154 ? 19.947 0.380 -12.768 1.00 61.59 154 ALA A C 1
ATOM 1140 O O . ALA A 1 154 ? 18.967 0.281 -12.032 1.00 61.59 154 ALA A O 1
ATOM 1141 N N . SER A 1 155 ? 20.775 -0.643 -12.988 1.00 65.38 155 SER A N 1
ATOM 1142 C CA . SER A 1 155 ? 20.499 -1.988 -12.481 1.00 65.38 155 SER A CA 1
ATOM 1143 C C . SER A 1 155 ? 20.475 -2.046 -10.939 1.00 65.38 155 SER A C 1
ATOM 1145 O O . SER A 1 155 ? 19.482 -2.537 -10.378 1.00 65.38 155 SER A O 1
ATOM 1147 N N . PRO A 1 156 ? 21.458 -1.468 -10.213 1.00 56.72 156 PRO A N 1
ATOM 1148 C CA . PRO A 1 156 ? 21.383 -1.342 -8.757 1.00 56.72 156 PRO A CA 1
ATOM 1149 C C . PRO A 1 156 ? 20.208 -0.488 -8.270 1.00 56.72 156 PRO A C 1
ATOM 1151 O O . PRO A 1 156 ? 19.559 -0.860 -7.293 1.00 56.72 156 PRO A O 1
ATOM 1154 N N . VAL A 1 157 ? 19.906 0.630 -8.943 1.00 61.94 157 VAL A N 1
ATOM 1155 C CA . VAL A 1 157 ? 18.804 1.531 -8.559 1.00 61.94 157 VAL A CA 1
ATOM 1156 C C . VAL A 1 157 ? 17.449 0.838 -8.705 1.00 61.94 157 VAL A C 1
ATOM 1158 O O . VAL A 1 157 ? 16.678 0.808 -7.747 1.00 61.94 157 VAL A O 1
ATOM 1161 N N . ILE A 1 158 ? 17.172 0.218 -9.855 1.00 64.06 158 ILE A N 1
ATOM 1162 C CA . ILE A 1 158 ? 15.927 -0.521 -10.112 1.00 64.06 158 ILE A CA 1
ATOM 1163 C C . ILE A 1 158 ? 15.768 -1.660 -9.096 1.00 64.06 158 ILE A C 1
ATOM 1165 O O . ILE A 1 158 ? 14.703 -1.823 -8.494 1.00 64.06 158 ILE A O 1
ATOM 1169 N N . SER A 1 159 ? 16.840 -2.418 -8.849 1.00 67.06 159 SER A N 1
ATOM 1170 C CA . SER A 1 159 ? 16.835 -3.506 -7.866 1.00 67.06 159 SER A CA 1
ATOM 1171 C C . SER A 1 159 ? 16.578 -2.994 -6.445 1.00 67.06 159 SER A C 1
ATOM 1173 O O . SER A 1 159 ? 15.764 -3.566 -5.717 1.00 67.06 159 SER A O 1
ATOM 1175 N N . GLY A 1 160 ? 17.219 -1.889 -6.054 1.00 54.06 160 GLY A N 1
ATOM 1176 C CA . GLY A 1 160 ? 17.035 -1.252 -4.751 1.00 54.06 160 GLY A CA 1
ATOM 1177 C C . GLY A 1 160 ? 15.605 -0.753 -4.537 1.00 54.06 160 GLY A C 1
ATOM 1178 O O . GLY A 1 160 ? 14.991 -1.062 -3.515 1.00 54.06 160 GLY A O 1
ATOM 1179 N N . LEU A 1 161 ? 15.037 -0.057 -5.524 1.00 65.69 161 LEU A N 1
ATOM 1180 C CA . LEU A 1 161 ? 13.653 0.427 -5.486 1.00 65.69 161 LEU A CA 1
ATOM 1181 C C . LEU A 1 161 ? 12.641 -0.726 -5.413 1.00 65.69 161 LEU A C 1
ATOM 1183 O O . LEU A 1 161 ? 11.671 -0.648 -4.657 1.00 65.69 161 LEU A O 1
ATOM 1187 N N . SER A 1 162 ? 12.898 -1.834 -6.113 1.00 68.06 162 SER A N 1
ATOM 1188 C CA . SER A 1 162 ? 12.067 -3.042 -6.037 1.00 68.06 162 SER A CA 1
ATOM 1189 C C . SER A 1 162 ? 12.089 -3.684 -4.642 1.00 68.06 162 SER A C 1
ATOM 1191 O O . SER A 1 162 ? 11.041 -4.063 -4.107 1.00 68.06 162 SER A O 1
ATOM 1193 N N . ILE A 1 163 ? 13.259 -3.747 -3.993 1.00 65.75 163 ILE A N 1
ATOM 1194 C CA . ILE A 1 163 ? 13.382 -4.218 -2.604 1.00 65.75 163 ILE A CA 1
ATOM 1195 C C . ILE A 1 163 ? 12.602 -3.303 -1.656 1.00 65.75 163 ILE A C 1
ATOM 1197 O O . ILE A 1 163 ? 11.854 -3.797 -0.813 1.00 65.75 163 ILE A O 1
ATOM 1201 N N . ILE A 1 164 ? 12.721 -1.983 -1.814 1.00 64.06 164 ILE A N 1
ATOM 1202 C CA . ILE A 1 164 ? 11.988 -1.005 -0.999 1.00 64.06 164 ILE A CA 1
ATOM 1203 C C . ILE A 1 164 ? 10.472 -1.178 -1.176 1.00 64.06 164 ILE A C 1
ATOM 1205 O O . ILE A 1 164 ? 9.744 -1.262 -0.185 1.00 64.06 164 ILE A O 1
ATOM 1209 N N . ASN A 1 165 ? 9.990 -1.337 -2.412 1.00 69.62 165 ASN A N 1
ATOM 1210 C CA . ASN A 1 165 ? 8.582 -1.636 -2.691 1.00 69.62 165 ASN A CA 1
ATOM 1211 C C . ASN A 1 165 ? 8.134 -2.945 -2.028 1.00 69.62 165 ASN A C 1
ATOM 1213 O O . ASN A 1 165 ? 7.012 -3.044 -1.520 1.00 69.62 165 ASN A O 1
ATOM 1217 N N . ASN A 1 166 ? 9.016 -3.946 -1.975 1.00 70.94 166 ASN A N 1
ATOM 1218 C CA . ASN A 1 166 ? 8.737 -5.197 -1.284 1.00 70.94 166 ASN A CA 1
ATOM 1219 C C . ASN A 1 166 ? 8.589 -5.005 0.232 1.00 70.94 166 ASN A C 1
ATOM 1221 O O . ASN A 1 166 ? 7.642 -5.525 0.823 1.00 70.94 166 ASN A O 1
ATOM 1225 N N . VAL A 1 167 ? 9.479 -4.219 0.841 1.00 68.00 167 VAL A N 1
ATOM 1226 C CA . VAL A 1 167 ? 9.422 -3.859 2.264 1.00 68.00 167 VAL A CA 1
ATOM 1227 C C . VAL A 1 167 ? 8.138 -3.095 2.582 1.00 68.00 167 VAL A C 1
ATOM 1229 O O . VAL A 1 167 ? 7.459 -3.431 3.553 1.00 68.00 167 VAL A O 1
ATOM 1232 N N . TYR A 1 168 ? 7.743 -2.127 1.750 1.00 73.31 168 TYR A N 1
ATOM 1233 C CA . TYR A 1 168 ? 6.479 -1.410 1.926 1.00 73.31 168 TYR A CA 1
ATOM 1234 C C . TYR A 1 168 ? 5.279 -2.349 1.892 1.00 73.31 168 TYR A C 1
ATOM 1236 O O . TYR A 1 168 ? 4.469 -2.328 2.813 1.00 73.31 168 TYR A O 1
ATOM 1244 N N . SER A 1 169 ? 5.193 -3.247 0.917 1.00 74.56 169 SER A N 1
ATOM 1245 C CA . SER A 1 169 ? 4.049 -4.157 0.850 1.00 74.56 169 SER A CA 1
ATOM 1246 C C . SER A 1 169 ? 4.033 -5.195 1.986 1.00 74.56 169 SER A C 1
ATOM 1248 O O . SER A 1 169 ? 2.959 -5.475 2.510 1.00 74.56 169 SER A O 1
ATOM 1250 N N . ILE A 1 170 ? 5.183 -5.707 2.444 1.00 72.88 170 ILE A N 1
ATOM 1251 C CA . ILE A 1 170 ? 5.233 -6.581 3.634 1.00 72.88 170 ILE A CA 1
ATOM 1252 C C . ILE A 1 170 ? 4.828 -5.802 4.891 1.00 72.88 170 ILE A C 1
ATOM 1254 O O . ILE A 1 170 ? 4.052 -6.301 5.707 1.00 72.88 170 ILE A O 1
ATOM 1258 N N . SER A 1 171 ? 5.321 -4.571 5.046 1.00 71.75 171 SER A N 1
ATOM 1259 C CA . SER A 1 171 ? 4.970 -3.736 6.197 1.00 71.75 171 SER A CA 1
ATOM 1260 C C . SER A 1 171 ? 3.488 -3.363 6.218 1.00 71.75 171 SER A C 1
ATOM 1262 O O . SER A 1 171 ? 2.911 -3.366 7.297 1.00 71.75 171 SER A O 1
ATOM 1264 N N . GLN A 1 172 ? 2.837 -3.136 5.069 1.00 80.44 172 GLN A N 1
ATOM 1265 C CA . GLN A 1 172 ? 1.380 -2.946 4.992 1.00 80.44 172 GLN A CA 1
ATOM 1266 C C . GLN A 1 172 ? 0.634 -4.156 5.559 1.00 80.44 172 GLN A C 1
ATOM 1268 O O . GLN A 1 172 ? -0.238 -3.993 6.409 1.00 80.44 172 GLN A O 1
ATOM 1273 N N . THR A 1 173 ? 1.006 -5.372 5.143 1.00 73.94 173 THR A N 1
ATOM 1274 C CA . THR A 1 173 ? 0.394 -6.610 5.649 1.00 73.94 173 THR A CA 1
ATOM 1275 C C . THR A 1 173 ? 0.629 -6.785 7.148 1.00 73.94 173 THR A C 1
ATOM 1277 O O . THR A 1 173 ? -0.304 -7.103 7.883 1.00 73.94 173 THR A O 1
ATOM 1280 N N . ALA A 1 174 ? 1.851 -6.536 7.623 1.00 73.25 174 ALA A N 1
ATOM 1281 C CA . ALA A 1 174 ? 2.183 -6.635 9.041 1.00 73.25 174 ALA A CA 1
ATOM 1282 C C . ALA A 1 174 ? 1.443 -5.583 9.888 1.00 73.25 174 ALA A C 1
ATOM 1284 O O . ALA A 1 174 ? 0.898 -5.913 10.940 1.00 73.25 174 ALA A O 1
ATOM 1285 N N . TYR A 1 175 ? 1.384 -4.332 9.424 1.00 77.94 175 TYR A N 1
ATOM 1286 C CA . TYR A 1 175 ? 0.732 -3.228 10.130 1.00 77.94 175 TYR A CA 1
ATOM 1287 C C . TYR A 1 175 ? -0.787 -3.419 10.195 1.00 77.94 175 TYR A C 1
ATOM 1289 O O . TYR A 1 175 ? -1.379 -3.255 11.264 1.00 77.94 175 TYR A O 1
ATOM 1297 N N . HIS A 1 176 ? -1.420 -3.841 9.095 1.00 79.06 176 HIS A N 1
ATOM 1298 C CA . HIS A 1 176 ? -2.836 -4.220 9.101 1.00 79.06 176 HIS A CA 1
ATOM 1299 C C . HIS A 1 176 ? -3.098 -5.417 10.023 1.00 79.06 176 HIS A C 1
ATOM 1301 O O . HIS A 1 176 ? -4.022 -5.363 10.830 1.00 79.06 176 HIS A O 1
ATOM 1307 N N . GLY A 1 177 ? -2.258 -6.458 9.982 1.00 76.19 177 GLY A N 1
ATOM 1308 C CA . GLY A 1 177 ? -2.370 -7.607 10.887 1.00 76.19 177 GLY A CA 1
ATOM 1309 C C . GLY A 1 177 ? -2.288 -7.210 12.365 1.00 76.19 177 GLY A C 1
ATOM 1310 O O . GLY A 1 177 ? -3.109 -7.638 13.174 1.00 76.19 177 GLY A O 1
ATOM 1311 N N . ALA A 1 178 ? -1.349 -6.327 12.714 1.00 77.62 178 ALA A N 1
ATOM 1312 C CA . ALA A 1 178 ? -1.237 -5.777 14.063 1.00 77.62 178 ALA A CA 1
ATOM 1313 C C . ALA A 1 178 ? -2.448 -4.908 14.440 1.00 77.62 178 ALA A C 1
ATOM 1315 O O . ALA A 1 178 ? -2.924 -4.979 15.571 1.00 77.62 178 ALA A O 1
ATOM 1316 N N . THR A 1 179 ? -2.983 -4.132 13.492 1.00 84.94 179 THR A N 1
ATOM 1317 C CA . THR A 1 179 ? -4.181 -3.305 13.705 1.00 84.94 179 THR A CA 1
ATOM 1318 C C . THR A 1 179 ? -5.377 -4.168 14.092 1.00 84.94 179 THR A C 1
ATOM 1320 O O . THR A 1 179 ? -6.063 -3.823 15.042 1.00 84.94 179 THR A O 1
ATOM 1323 N N . ILE A 1 180 ? -5.586 -5.323 13.456 1.00 80.50 180 ILE A N 1
ATOM 1324 C CA . ILE A 1 180 ? -6.687 -6.245 13.791 1.00 80.50 180 ILE A CA 1
ATOM 1325 C C . ILE A 1 180 ? -6.608 -6.710 15.246 1.00 80.50 180 ILE A C 1
ATOM 1327 O O . ILE A 1 180 ? -7.607 -6.682 15.971 1.00 80.50 180 ILE A O 1
ATOM 1331 N N . VAL A 1 181 ? -5.417 -7.134 15.679 1.00 81.12 181 VAL A N 1
ATOM 1332 C CA . VAL A 1 181 ? -5.192 -7.568 17.063 1.00 81.12 181 VAL A CA 1
ATOM 1333 C C . VAL A 1 181 ? -5.486 -6.411 18.012 1.00 81.12 181 VAL A C 1
ATOM 1335 O O . VAL A 1 181 ? -6.234 -6.588 18.968 1.00 81.12 181 VAL A O 1
ATOM 1338 N N . LEU A 1 182 ? -4.978 -5.216 17.702 1.00 85.31 182 LEU A N 1
ATOM 1339 C CA . LEU A 1 182 ? -5.176 -4.023 18.521 1.00 85.31 182 LEU A CA 1
ATOM 1340 C C . LEU A 1 182 ? -6.644 -3.582 18.585 1.00 85.31 182 LEU A C 1
ATOM 1342 O O . LEU A 1 182 ? -7.131 -3.292 19.674 1.00 85.31 182 LEU A O 1
ATOM 1346 N N . VAL A 1 183 ? -7.361 -3.571 17.460 1.00 87.56 183 VAL A N 1
ATOM 1347 C CA . VAL A 1 183 ? -8.797 -3.256 17.380 1.00 87.56 183 VAL A CA 1
ATOM 1348 C C . VAL A 1 183 ? -9.586 -4.240 18.229 1.00 87.56 183 VAL A C 1
ATOM 1350 O O . VAL A 1 183 ? -10.380 -3.825 19.067 1.00 87.56 183 VAL A O 1
ATOM 1353 N N . THR A 1 184 ? -9.307 -5.536 18.076 1.00 83.44 184 THR A N 1
ATOM 1354 C CA . THR A 1 184 ? -9.938 -6.589 18.876 1.00 83.44 184 THR A CA 1
ATOM 1355 C C . THR A 1 184 ? -9.706 -6.334 20.362 1.00 83.44 184 THR A C 1
ATOM 1357 O O . THR A 1 184 ? -10.664 -6.210 21.119 1.00 83.44 184 THR A O 1
ATOM 1360 N N . THR A 1 185 ? -8.450 -6.167 20.785 1.00 84.12 185 THR A N 1
ATOM 1361 C CA . THR A 1 185 ? -8.129 -5.909 22.195 1.00 84.12 185 THR A CA 1
ATOM 1362 C C . THR A 1 185 ? -8.769 -4.626 22.716 1.00 84.12 185 THR A C 1
ATOM 1364 O O . THR A 1 185 ? -9.287 -4.620 23.825 1.00 84.12 185 THR A O 1
ATOM 1367 N N . ASN A 1 186 ? -8.803 -3.561 21.914 1.00 89.06 186 ASN A N 1
ATOM 1368 C CA . ASN A 1 186 ? -9.363 -2.275 22.308 1.00 89.06 186 ASN A CA 1
ATOM 1369 C C . ASN A 1 186 ? -10.885 -2.335 22.499 1.00 89.06 186 ASN A C 1
ATOM 1371 O O . ASN A 1 186 ? -11.392 -1.729 23.442 1.00 89.06 186 ASN A O 1
ATOM 1375 N N . ILE A 1 187 ? -11.600 -3.094 21.663 1.00 88.81 187 ILE A N 1
ATOM 1376 C CA . ILE A 1 187 ? -13.042 -3.317 21.822 1.00 88.81 187 ILE A CA 1
ATOM 1377 C C . ILE A 1 187 ? -13.322 -3.997 23.163 1.00 88.81 187 ILE A C 1
ATOM 1379 O O . ILE A 1 187 ? -14.122 -3.497 23.950 1.00 88.81 187 ILE A O 1
ATOM 1383 N N . PHE A 1 188 ? -12.643 -5.110 23.453 1.00 86.94 188 PHE A N 1
ATOM 1384 C CA . PHE A 1 188 ? -12.882 -5.854 24.691 1.00 86.94 188 PHE A CA 1
ATOM 1385 C C . PHE A 1 188 ? -12.427 -5.091 25.936 1.00 86.94 188 PHE A C 1
ATOM 1387 O O . PHE A 1 188 ? -13.130 -5.107 26.941 1.00 86.94 188 PHE A O 1
ATOM 1394 N N . GLN A 1 189 ? -11.316 -4.360 25.850 1.00 89.31 189 GLN A N 1
ATOM 1395 C CA . GLN A 1 189 ? -10.852 -3.509 26.942 1.00 89.31 189 GLN A CA 1
ATOM 1396 C C . GLN A 1 189 ? -11.825 -2.355 27.217 1.00 89.31 189 GLN A C 1
ATOM 1398 O O . GLN A 1 189 ? -12.115 -2.059 28.367 1.00 89.31 189 GLN A O 1
ATOM 1403 N N . SER A 1 190 ? -12.428 -1.768 26.178 1.00 90.31 190 SER A N 1
ATOM 1404 C CA . SER A 1 190 ? -13.452 -0.729 26.352 1.00 90.31 190 SER A CA 1
ATOM 1405 C C . SER A 1 190 ? -14.710 -1.256 27.051 1.00 90.31 190 SER A C 1
ATOM 1407 O O . SER A 1 190 ? -15.332 -0.517 27.812 1.00 90.31 190 SER A O 1
ATOM 1409 N N . LEU A 1 191 ? -15.087 -2.519 26.822 1.00 89.31 191 LEU A N 1
ATOM 1410 C CA . LEU A 1 191 ? -16.184 -3.169 27.550 1.00 89.31 191 LEU A CA 1
ATOM 1411 C C . LEU A 1 191 ? -15.820 -3.390 29.025 1.00 89.31 191 LEU A C 1
ATOM 1413 O O . LEU A 1 191 ? -16.620 -3.070 29.903 1.00 89.31 191 LEU A O 1
ATOM 1417 N N . GLU A 1 192 ? -14.610 -3.887 29.287 1.00 89.38 192 GLU A N 1
ATOM 1418 C CA . GLU A 1 192 ? -14.086 -4.130 30.636 1.00 89.38 192 GLU A CA 1
ATOM 1419 C C . GLU A 1 192 ? -13.993 -2.842 31.467 1.00 89.38 192 GLU A C 1
ATOM 1421 O O . GLU A 1 192 ? -14.459 -2.804 32.606 1.00 89.38 192 GLU A O 1
ATOM 1426 N N . ASP A 1 193 ? -13.485 -1.763 30.871 1.00 91.00 193 ASP A N 1
ATOM 1427 C CA . ASP A 1 193 ? -13.263 -0.486 31.554 1.00 91.00 193 ASP A CA 1
ATOM 1428 C C . ASP A 1 193 ? -14.570 0.266 31.872 1.00 91.00 193 ASP A C 1
ATOM 1430 O O . ASP A 1 193 ? -14.613 1.076 32.801 1.00 91.00 193 ASP A O 1
ATOM 1434 N N . ASN A 1 194 ? -15.646 0.024 31.112 1.00 90.44 194 ASN A N 1
ATOM 1435 C CA . ASN A 1 194 ? -16.899 0.780 31.230 1.00 90.44 194 ASN A CA 1
ATOM 1436 C C . ASN A 1 194 ? -18.046 -0.000 31.888 1.00 90.44 194 ASN A C 1
ATOM 1438 O O . ASN A 1 194 ? -18.976 0.629 32.400 1.00 90.44 194 ASN A O 1
ATOM 1442 N N . VAL A 1 195 ? -18.010 -1.339 31.891 1.00 89.19 195 VAL A N 1
ATOM 1443 C CA . VAL A 1 195 ? -19.092 -2.177 32.432 1.00 89.19 195 VAL A CA 1
ATOM 1444 C C . VAL A 1 195 ? -18.558 -3.121 33.518 1.00 89.19 195 VAL A C 1
ATOM 1446 O O . VAL A 1 195 ? -17.901 -4.117 33.202 1.00 89.19 195 VAL A O 1
ATOM 1449 N N . PRO A 1 196 ? -18.876 -2.868 34.803 1.00 85.25 196 PRO A N 1
ATOM 1450 C CA . PRO A 1 196 ? -18.446 -3.716 35.912 1.00 85.25 196 PRO A CA 1
ATOM 1451 C C . PRO A 1 196 ? -18.918 -5.168 35.770 1.00 85.25 196 PRO A C 1
ATOM 1453 O O . PRO A 1 196 ? -20.071 -5.428 35.434 1.00 85.25 196 PRO A O 1
ATOM 1456 N N . GLY A 1 197 ? -18.038 -6.119 36.093 1.00 83.75 197 GLY A N 1
ATOM 1457 C CA . GLY A 1 197 ? -18.332 -7.555 36.006 1.00 83.75 197 GLY A CA 1
ATOM 1458 C C . GLY A 1 197 ? -18.102 -8.167 34.622 1.00 83.75 197 GLY A C 1
ATOM 1459 O O . GLY A 1 197 ? -18.299 -9.370 34.469 1.00 83.75 197 GLY A O 1
ATOM 1460 N N . THR A 1 198 ? -17.658 -7.369 33.646 1.00 84.31 198 THR A N 1
ATOM 1461 C CA . THR A 1 198 ? -17.196 -7.854 32.340 1.00 84.31 198 THR A CA 1
ATOM 1462 C C . THR A 1 198 ? -15.881 -8.608 32.488 1.00 84.31 198 THR A C 1
ATOM 1464 O O . THR A 1 198 ? -14.951 -8.141 33.143 1.00 84.31 198 THR A O 1
ATOM 1467 N N . THR A 1 199 ? -15.805 -9.796 31.893 1.00 77.88 199 THR A N 1
ATOM 1468 C CA . THR A 1 199 ? -14.590 -10.618 31.917 1.00 77.88 199 THR A CA 1
ATOM 1469 C C . THR A 1 199 ? -13.576 -10.177 30.860 1.00 77.88 199 THR A C 1
ATOM 1471 O O . THR A 1 199 ? -14.000 -9.814 29.758 1.00 77.88 199 THR A O 1
ATOM 1474 N N . PRO A 1 200 ? -12.264 -10.330 31.125 1.00 72.75 200 PRO A N 1
ATOM 1475 C CA . PRO A 1 200 ? -11.217 -10.058 30.147 1.00 72.75 200 PRO A CA 1
ATOM 1476 C C . PRO A 1 200 ? -11.396 -10.843 28.846 1.00 72.75 200 PRO A C 1
ATOM 1478 O O . PRO A 1 200 ? -12.007 -11.919 28.811 1.00 72.75 200 PRO A O 1
ATOM 1481 N N . PHE A 1 201 ? -10.799 -10.327 27.771 1.00 72.00 201 PHE A N 1
ATOM 1482 C CA . PHE A 1 201 ? -10.826 -10.975 26.463 1.00 72.00 201 PHE A CA 1
ATOM 1483 C C . PHE A 1 201 ? -10.356 -12.436 26.526 1.00 72.00 201 PHE A C 1
ATOM 1485 O O . PHE A 1 201 ? -9.246 -12.740 26.962 1.00 72.00 201 PHE A O 1
ATOM 1492 N N . ASN A 1 202 ? -11.191 -13.339 26.009 1.00 68.69 202 ASN A N 1
ATOM 1493 C CA . ASN A 1 202 ? -10.857 -14.746 25.829 1.00 68.69 202 ASN A CA 1
ATOM 1494 C C . ASN A 1 202 ? -11.375 -15.241 24.470 1.00 68.69 202 ASN A C 1
ATOM 1496 O O . ASN A 1 202 ? -12.590 -15.347 24.271 1.00 68.69 202 ASN A O 1
ATOM 1500 N N . MET A 1 203 ? -10.445 -15.572 23.563 1.00 66.12 203 MET A N 1
ATOM 1501 C CA . MET A 1 203 ? -10.745 -16.104 22.225 1.00 66.12 203 MET A CA 1
ATOM 1502 C C . MET A 1 203 ? -11.463 -17.455 22.249 1.00 66.12 203 MET A C 1
ATOM 1504 O O . MET A 1 203 ? -12.233 -17.738 21.339 1.00 66.12 203 MET A O 1
ATOM 1508 N N . ILE A 1 204 ? -11.217 -18.295 23.258 1.00 66.44 204 ILE A N 1
ATOM 1509 C CA . ILE A 1 204 ? -11.734 -19.674 23.294 1.00 66.44 204 ILE A CA 1
ATOM 1510 C C . ILE A 1 204 ? -13.255 -19.679 23.511 1.00 66.44 204 ILE A C 1
ATOM 1512 O O . ILE A 1 204 ? -13.956 -20.519 22.958 1.00 66.44 204 ILE A O 1
ATOM 1516 N N . ASN A 1 205 ? -13.771 -18.679 24.229 1.00 63.84 205 ASN A N 1
ATOM 1517 C CA . ASN A 1 205 ? -15.187 -18.556 24.578 1.00 63.84 205 ASN A CA 1
ATOM 1518 C C . ASN A 1 205 ? -15.847 -17.365 23.867 1.00 63.84 205 ASN A C 1
ATOM 1520 O O . ASN A 1 205 ? -16.724 -16.716 24.426 1.00 63.84 205 ASN A O 1
ATOM 1524 N N . LEU A 1 206 ? -15.395 -16.990 22.668 1.00 68.56 206 LEU A N 1
ATOM 1525 C CA . LEU A 1 206 ? -15.840 -15.757 22.001 1.00 68.56 206 LEU A CA 1
ATOM 1526 C C . LEU A 1 206 ? -17.371 -15.675 21.820 1.00 68.56 206 LEU A C 1
ATOM 1528 O O . LEU A 1 206 ? -17.922 -14.587 21.941 1.00 68.56 206 LEU A O 1
ATOM 1532 N N . PHE A 1 207 ? -18.023 -16.823 21.608 1.00 69.94 207 PHE A N 1
ATOM 1533 C CA . PHE A 1 207 ? -19.473 -16.981 21.414 1.00 69.94 207 PHE A CA 1
ATOM 1534 C C . PHE A 1 207 ? -20.214 -17.495 22.655 1.00 69.94 207 PHE A C 1
ATOM 1536 O O . PHE A 1 207 ? -21.332 -17.977 22.533 1.00 69.94 207 PHE A O 1
ATOM 1543 N N . ASP A 1 208 ? -19.577 -17.487 23.823 1.00 74.38 208 ASP A N 1
ATOM 1544 C CA . ASP A 1 208 ? -20.194 -17.978 25.054 1.00 74.38 208 ASP A CA 1
ATOM 1545 C C . ASP A 1 208 ? -21.319 -17.021 25.498 1.00 74.38 208 ASP A C 1
ATOM 1547 O O . ASP A 1 208 ? -21.019 -15.883 25.883 1.00 74.38 208 ASP A O 1
ATOM 1551 N N . PRO A 1 209 ? -22.596 -17.445 25.409 1.00 67.00 209 PRO A N 1
ATOM 1552 C CA . PRO A 1 209 ? -23.743 -16.587 25.692 1.00 67.00 209 PRO A CA 1
ATOM 1553 C C . PRO A 1 209 ? -23.924 -16.332 27.193 1.00 67.00 209 PRO A C 1
ATOM 1555 O O . PRO A 1 209 ? -24.602 -15.379 27.570 1.00 67.00 209 PRO A O 1
ATOM 1558 N N . ASP A 1 210 ? -23.300 -17.148 28.049 1.00 74.19 210 ASP A N 1
ATOM 1559 C CA . ASP A 1 210 ? -23.440 -17.084 29.506 1.00 74.19 210 ASP A CA 1
ATOM 1560 C C . ASP A 1 210 ? -22.328 -16.246 30.166 1.00 74.19 210 ASP A C 1
ATOM 1562 O O . ASP A 1 210 ? -22.119 -16.294 31.384 1.00 74.19 210 ASP A O 1
ATOM 1566 N N . LYS A 1 211 ? -21.602 -15.444 29.375 1.00 75.88 211 LYS A N 1
ATOM 1567 C CA . LYS A 1 211 ? -20.547 -14.569 29.890 1.00 75.88 211 LYS A CA 1
ATOM 1568 C C . LYS A 1 211 ? -21.111 -13.484 30.813 1.00 75.88 211 LYS A C 1
ATOM 1570 O O . LYS A 1 211 ? -21.994 -12.727 30.403 1.00 75.88 211 LYS A O 1
ATOM 1575 N N . PRO A 1 212 ? -20.563 -13.337 32.033 1.00 78.44 212 PRO A N 1
ATOM 1576 C CA . PRO A 1 212 ? -20.954 -12.248 32.909 1.00 78.44 212 PRO A CA 1
ATOM 1577 C C . PRO A 1 212 ? -20.474 -10.897 32.353 1.00 78.44 212 PRO A C 1
ATOM 1579 O O . PRO A 1 212 ? -19.367 -10.775 31.824 1.00 78.44 212 PRO A O 1
ATOM 1582 N N . GLY A 1 213 ? -21.328 -9.880 32.493 1.00 82.94 213 GLY A N 1
ATOM 1583 C CA . GLY A 1 213 ? -21.065 -8.513 32.040 1.00 82.94 213 GLY A CA 1
ATOM 1584 C C . GLY A 1 213 ? -21.377 -8.269 30.560 1.00 82.94 213 GLY A C 1
ATOM 1585 O O . GLY A 1 213 ? -22.182 -8.973 29.947 1.00 82.94 213 GLY A O 1
ATOM 1586 N N . ALA A 1 214 ? -20.781 -7.217 29.995 1.00 84.56 214 ALA A N 1
ATOM 1587 C CA . ALA A 1 214 ? -21.027 -6.833 28.611 1.00 84.56 214 ALA A CA 1
ATOM 1588 C C . ALA A 1 214 ? -20.229 -7.706 27.637 1.00 84.56 214 ALA A C 1
ATOM 1590 O O . ALA A 1 214 ? -19.036 -7.941 27.808 1.00 84.56 214 ALA A O 1
ATOM 1591 N N . HIS A 1 215 ? -20.884 -8.143 26.569 1.00 84.88 215 HIS A N 1
ATOM 1592 C CA . HIS A 1 215 ? -20.267 -8.902 25.490 1.00 84.88 215 HIS A CA 1
ATOM 1593 C C . HIS A 1 215 ? -20.769 -8.395 24.136 1.00 84.88 215 HIS A C 1
ATOM 1595 O O . HIS A 1 215 ? -21.798 -7.722 24.039 1.00 84.88 215 HIS A O 1
ATOM 1601 N N . LEU A 1 216 ? -20.014 -8.693 23.080 1.00 83.31 216 LEU A N 1
ATOM 1602 C CA . LEU A 1 216 ? -20.452 -8.428 21.713 1.00 83.31 216 LEU A CA 1
ATOM 1603 C C . LEU A 1 216 ? -21.644 -9.325 21.376 1.00 83.31 216 LEU A C 1
ATOM 1605 O O . LEU A 1 216 ? -21.657 -10.496 21.745 1.00 83.31 216 LEU A O 1
ATOM 1609 N N . SER A 1 217 ? -22.613 -8.795 20.633 1.00 85.44 217 SER A N 1
ATOM 1610 C CA . SER A 1 217 ? -23.681 -9.622 20.067 1.00 85.44 217 SER A CA 1
ATOM 1611 C C . SER A 1 217 ? -23.113 -10.640 19.077 1.00 85.44 217 SER A C 1
ATOM 1613 O O . SER A 1 217 ? -22.052 -10.404 18.499 1.00 85.44 217 SER A O 1
ATOM 1615 N N . ASP A 1 218 ? -23.848 -11.717 18.793 1.00 81.69 218 ASP A N 1
ATOM 1616 C CA . ASP A 1 218 ? -23.456 -12.702 17.773 1.00 81.69 218 ASP A CA 1
ATOM 1617 C C . ASP A 1 218 ? -23.121 -12.039 16.433 1.00 81.69 218 ASP A C 1
ATOM 1619 O O . ASP A 1 218 ? -22.128 -12.374 15.793 1.00 81.69 218 ASP A O 1
ATOM 1623 N N . LEU A 1 219 ? -23.909 -11.032 16.039 1.00 82.31 219 LEU A N 1
ATOM 1624 C CA . LEU A 1 219 ? -23.649 -10.217 14.852 1.00 82.31 219 LEU A CA 1
ATOM 1625 C C . LEU A 1 219 ? -22.386 -9.361 14.991 1.00 82.31 219 LEU A C 1
ATOM 1627 O O . LEU A 1 219 ? -21.658 -9.209 14.017 1.00 82.31 219 LEU A O 1
ATOM 1631 N N . GLY A 1 220 ? -22.108 -8.813 16.174 1.00 80.50 220 GLY A N 1
ATOM 1632 C CA . GLY A 1 220 ? -20.880 -8.068 16.453 1.00 80.50 220 GLY A CA 1
ATOM 1633 C C . GLY A 1 220 ? -19.635 -8.952 16.383 1.00 80.50 220 GLY A C 1
ATOM 1634 O O . GLY A 1 220 ? -18.632 -8.556 15.792 1.00 80.50 220 GLY A O 1
ATOM 1635 N N . VAL A 1 221 ? -19.712 -10.179 16.905 1.00 80.19 221 VAL A N 1
ATOM 1636 C CA . VAL A 1 221 ? -18.642 -11.176 16.777 1.00 80.19 221 VAL A CA 1
ATOM 1637 C C . VAL A 1 221 ? -18.487 -11.610 15.322 1.00 80.19 221 VAL A C 1
ATOM 1639 O O . VAL A 1 221 ? -17.368 -11.674 14.818 1.00 80.19 221 VAL A O 1
ATOM 1642 N N . LEU A 1 222 ? -19.591 -11.850 14.610 1.00 80.25 222 LEU A N 1
ATOM 1643 C CA . LEU A 1 222 ? -19.555 -12.198 13.192 1.00 80.25 222 LEU A CA 1
ATOM 1644 C C . LEU A 1 222 ? -18.990 -11.057 12.340 1.00 80.25 222 LEU A C 1
ATOM 1646 O O . LEU A 1 222 ? -18.278 -11.324 11.382 1.00 80.25 222 LEU A O 1
ATOM 1650 N N . ALA A 1 223 ? -19.266 -9.799 12.684 1.00 80.56 223 ALA A N 1
ATOM 1651 C CA . ALA A 1 223 ? -18.682 -8.638 12.023 1.00 80.56 223 ALA A CA 1
ATOM 1652 C C . ALA A 1 223 ? -17.172 -8.550 12.288 1.00 80.56 223 ALA A C 1
ATOM 1654 O O . ALA A 1 223 ? -16.403 -8.353 11.352 1.00 80.56 223 ALA A O 1
ATOM 1655 N N . LEU A 1 224 ? -16.735 -8.779 13.531 1.00 77.44 224 LEU A N 1
ATOM 1656 C CA . LEU A 1 224 ? -15.319 -8.821 13.905 1.00 77.44 224 LEU A CA 1
ATOM 1657 C C . LEU A 1 224 ? -14.567 -9.931 13.150 1.00 77.44 224 LEU A C 1
ATOM 1659 O O . LEU A 1 224 ? -13.518 -9.689 12.553 1.00 77.44 224 LEU A O 1
ATOM 1663 N N . VAL A 1 225 ? -15.130 -11.142 13.126 1.00 74.31 225 VAL A N 1
ATOM 1664 C CA . VAL A 1 225 ? -14.569 -12.295 12.406 1.00 74.31 225 VAL A CA 1
ATOM 1665 C C . VAL A 1 225 ? -14.663 -12.099 10.894 1.00 74.31 225 VAL A C 1
ATOM 1667 O O . VAL A 1 225 ? -13.721 -12.406 10.176 1.00 74.31 225 VAL A O 1
ATOM 1670 N N . GLY A 1 226 ? -15.775 -11.564 10.398 1.00 69.38 226 GLY A N 1
ATOM 1671 C CA . GLY A 1 226 ? -16.034 -11.294 8.984 1.00 69.38 226 GLY A CA 1
ATOM 1672 C C . GLY A 1 226 ? -15.169 -10.175 8.412 1.00 69.38 226 GLY A C 1
ATOM 1673 O O . GLY A 1 226 ? -14.956 -10.126 7.200 1.00 69.38 226 GLY A O 1
ATOM 1674 N N . HIS A 1 227 ? -14.593 -9.330 9.266 1.00 65.75 227 HIS A N 1
ATOM 1675 C CA . HIS A 1 227 ? -13.558 -8.407 8.840 1.00 65.75 227 HIS A CA 1
ATOM 1676 C C . HIS A 1 227 ? -12.274 -9.181 8.466 1.00 65.75 227 HIS A C 1
ATOM 1678 O O . HIS A 1 227 ? -11.684 -8.867 7.435 1.00 65.75 227 HIS A O 1
ATOM 1684 N N . LEU A 1 228 ? -11.912 -10.277 9.164 1.00 63.88 228 LEU A N 1
ATOM 1685 C CA . LEU A 1 228 ? -10.697 -11.095 8.919 1.00 63.88 228 LEU A CA 1
ATOM 1686 C C . LEU A 1 228 ? -10.481 -11.499 7.437 1.00 63.88 228 LEU A C 1
ATOM 1688 O O . LEU A 1 228 ? -9.392 -11.246 6.917 1.00 63.88 228 LEU A O 1
ATOM 1692 N N . PRO A 1 229 ? -11.474 -12.062 6.710 1.00 57.16 229 PRO A N 1
ATOM 1693 C CA . PRO A 1 229 ? -11.345 -12.391 5.287 1.00 57.16 229 PRO A CA 1
ATOM 1694 C C . PRO A 1 229 ? -11.090 -11.193 4.367 1.00 57.16 229 PRO A C 1
ATOM 1696 O O . PRO A 1 229 ? -10.320 -11.320 3.413 1.00 57.16 229 PRO A O 1
ATOM 1699 N N . SER A 1 230 ? -11.700 -10.031 4.647 1.00 60.12 230 SER A N 1
ATOM 1700 C CA . SER A 1 230 ? -11.505 -8.813 3.839 1.00 60.12 230 SER A CA 1
ATOM 1701 C C . SER A 1 230 ? -10.058 -8.301 3.872 1.00 60.12 230 SER A C 1
ATOM 1703 O O . SER A 1 230 ? -9.654 -7.551 2.990 1.00 60.12 230 SER A O 1
ATOM 1705 N N . TYR A 1 231 ? -9.251 -8.768 4.832 1.00 54.53 231 TYR A N 1
ATOM 1706 C CA . TYR A 1 231 ? -7.851 -8.377 5.002 1.00 54.53 231 TYR A CA 1
ATOM 1707 C C . TYR A 1 231 ? -6.836 -9.281 4.286 1.00 54.53 231 TYR A C 1
ATOM 1709 O O . TYR A 1 231 ? -5.690 -8.872 4.105 1.00 54.53 231 TYR A O 1
ATOM 1717 N N . TRP A 1 232 ? -7.216 -10.495 3.863 1.00 51.47 232 TRP A N 1
ATOM 1718 C CA . TRP A 1 232 ? -6.287 -11.426 3.196 1.00 51.47 232 TRP A CA 1
ATOM 1719 C C . TRP A 1 232 ? -6.226 -11.219 1.673 1.00 51.47 232 TRP A C 1
ATOM 1721 O O . TRP A 1 232 ? -5.216 -11.508 1.029 1.00 51.47 232 TRP A O 1
ATOM 1731 N N . GLN A 1 233 ? -7.286 -10.667 1.076 1.00 52.59 233 GLN A N 1
ATOM 1732 C CA . GLN A 1 233 ? -7.284 -10.203 -0.314 1.00 52.59 233 GLN A CA 1
ATOM 1733 C C . GLN A 1 233 ? -6.688 -8.791 -0.373 1.00 52.59 233 GLN A C 1
ATOM 1735 O O . GLN A 1 233 ? -7.403 -7.800 -0.444 1.00 52.59 233 GLN A O 1
ATOM 1740 N N . GLY A 1 234 ? -5.357 -8.721 -0.275 1.00 50.16 234 GLY A N 1
ATOM 1741 C CA . GLY A 1 234 ? -4.597 -7.489 -0.060 1.00 50.16 234 GLY A CA 1
ATOM 1742 C C . GLY A 1 234 ? -4.971 -6.292 -0.948 1.00 50.16 234 GLY A C 1
ATOM 1743 O O . GLY A 1 234 ? -5.264 -6.430 -2.135 1.00 50.16 234 GLY A O 1
ATOM 1744 N N . TYR A 1 235 ? -4.861 -5.094 -0.365 1.00 53.50 235 TYR A N 1
ATOM 1745 C CA . TYR A 1 235 ? -5.076 -3.795 -1.018 1.00 53.50 235 TYR A CA 1
ATOM 1746 C C . TYR A 1 235 ? -4.119 -3.510 -2.192 1.00 53.50 235 TYR A C 1
ATOM 1748 O O . TYR A 1 235 ? -4.370 -2.606 -2.986 1.00 53.50 235 TYR A O 1
ATOM 1756 N N . THR A 1 236 ? -3.032 -4.277 -2.333 1.00 51.94 236 THR A N 1
ATOM 1757 C CA . THR A 1 236 ? -2.037 -4.128 -3.401 1.00 51.94 236 THR A CA 1
ATOM 1758 C C . THR A 1 236 ? -1.818 -5.456 -4.134 1.00 51.94 236 THR A C 1
ATOM 1760 O O . THR A 1 236 ? -1.062 -6.329 -3.709 1.00 51.94 236 THR A O 1
ATOM 1763 N N . LYS A 1 237 ? -2.471 -5.628 -5.293 1.00 50.56 237 LYS A N 1
ATOM 1764 C CA . LYS A 1 237 ? -2.088 -6.675 -6.253 1.00 50.56 237 LYS A CA 1
ATOM 1765 C C . LYS A 1 237 ? -0.793 -6.246 -6.933 1.00 50.56 237 LYS A C 1
ATOM 1767 O O . LYS A 1 237 ? -0.794 -5.296 -7.711 1.00 50.56 237 LYS A O 1
ATOM 1772 N N . ARG A 1 238 ? 0.308 -6.952 -6.671 1.00 48.03 238 ARG A N 1
ATOM 1773 C CA . ARG A 1 238 ? 1.534 -6.772 -7.454 1.00 48.03 238 ARG A CA 1
ATOM 1774 C C . ARG A 1 238 ? 1.386 -7.455 -8.808 1.00 48.03 238 ARG A C 1
ATOM 1776 O O . ARG A 1 238 ? 1.141 -8.659 -8.867 1.00 48.03 238 ARG A O 1
ATOM 1783 N N . TYR A 1 239 ? 1.629 -6.713 -9.881 1.00 43.34 239 TYR A N 1
ATOM 1784 C CA . TYR A 1 239 ? 2.050 -7.297 -11.151 1.00 43.34 239 TYR A CA 1
ATOM 1785 C C . TYR A 1 239 ? 3.555 -7.560 -11.084 1.00 43.34 239 TYR A C 1
ATOM 1787 O O . TYR A 1 239 ? 4.362 -6.886 -11.707 1.00 43.34 239 TYR A O 1
ATOM 1795 N N . THR A 1 240 ? 3.954 -8.551 -10.292 1.00 41.91 240 THR A N 1
ATOM 1796 C CA . THR A 1 240 ? 5.254 -9.184 -10.513 1.00 41.91 240 THR A CA 1
ATOM 1797 C C . THR A 1 240 ? 5.057 -10.123 -11.702 1.00 41.91 240 THR A C 1
ATOM 1799 O O . THR A 1 240 ? 4.109 -10.915 -11.652 1.00 41.91 240 THR A O 1
ATOM 1802 N N . PRO A 1 241 ? 5.884 -10.101 -12.764 1.00 35.75 241 PRO A N 1
ATOM 1803 C CA . PRO A 1 241 ? 5.845 -11.167 -13.753 1.00 35.75 241 PRO A CA 1
ATOM 1804 C C . PRO A 1 241 ? 6.215 -12.455 -13.017 1.00 35.75 241 PRO A C 1
ATOM 1806 O O . PRO A 1 241 ? 7.376 -12.711 -12.694 1.00 35.75 241 PRO A O 1
ATOM 1809 N N . SER A 1 242 ? 5.204 -13.235 -12.638 1.00 39.00 242 SER A N 1
ATOM 1810 C CA . SER A 1 242 ? 5.425 -14.510 -11.978 1.00 39.00 242 SER A CA 1
ATOM 1811 C C . SER A 1 242 ? 6.201 -15.392 -12.953 1.00 39.00 242 SER A C 1
ATOM 1813 O O . SER A 1 242 ? 5.985 -15.337 -14.166 1.00 39.00 242 SER A O 1
ATOM 1815 N N . LYS A 1 243 ? 7.110 -16.234 -12.452 1.00 44.47 243 LYS A N 1
ATOM 1816 C CA . LYS A 1 243 ? 7.842 -17.192 -13.302 1.00 44.47 243 LYS A CA 1
ATOM 1817 C C . LYS A 1 243 ? 6.896 -18.064 -14.152 1.00 44.47 243 LYS A C 1
ATOM 1819 O O . LYS A 1 243 ? 7.291 -18.536 -15.209 1.00 44.47 243 LYS A O 1
ATOM 1824 N N . GLN A 1 244 ? 5.642 -18.233 -13.720 1.00 41.44 244 GLN A N 1
ATOM 1825 C CA . GLN A 1 244 ? 4.585 -18.912 -14.474 1.00 41.44 244 GLN A CA 1
ATOM 1826 C C . GLN A 1 244 ? 4.025 -18.073 -15.633 1.00 41.44 244 GLN A C 1
ATOM 1828 O O . GLN A 1 244 ? 3.692 -18.644 -16.667 1.00 41.44 244 GLN A O 1
ATOM 1833 N N . LYS A 1 245 ? 3.952 -16.741 -15.497 1.00 42.78 245 LYS A N 1
ATOM 1834 C CA . LYS A 1 245 ? 3.503 -15.845 -16.570 1.00 42.78 245 LYS A CA 1
ATOM 1835 C C . LYS A 1 245 ? 4.549 -15.715 -17.677 1.00 42.78 245 LYS A C 1
ATOM 1837 O O . LYS A 1 245 ? 4.190 -15.887 -18.828 1.00 42.78 245 LYS A O 1
ATOM 1842 N N . LYS A 1 246 ? 5.842 -15.602 -17.328 1.00 45.47 246 LYS A N 1
ATOM 1843 C CA . LYS A 1 246 ? 6.949 -15.697 -18.307 1.00 45.47 246 LYS A CA 1
ATOM 1844 C C . LYS A 1 246 ? 6.938 -17.022 -19.078 1.00 45.47 246 LYS A C 1
ATOM 1846 O O . LYS A 1 246 ? 7.229 -17.046 -20.267 1.00 45.47 246 LYS A O 1
ATOM 1851 N N . LYS A 1 247 ? 6.604 -18.135 -18.413 1.00 43.38 247 LYS A N 1
ATOM 1852 C CA . LYS A 1 247 ? 6.513 -19.446 -19.071 1.00 43.38 247 LYS A CA 1
ATOM 1853 C C . LYS A 1 247 ? 5.322 -19.536 -20.032 1.00 43.38 247 LYS A C 1
ATOM 1855 O O . LYS A 1 247 ? 5.500 -20.023 -21.133 1.00 43.38 247 LYS A O 1
ATOM 1860 N N . LYS A 1 248 ? 4.152 -19.017 -19.646 1.00 47.09 248 LYS A N 1
ATOM 1861 C CA . LYS A 1 248 ? 2.987 -18.934 -20.542 1.00 47.09 248 LYS A CA 1
ATOM 1862 C C . LYS A 1 248 ? 3.204 -17.978 -21.711 1.00 47.09 248 LYS A C 1
ATOM 1864 O O . LYS A 1 248 ? 2.926 -18.356 -22.834 1.00 47.09 248 LYS A O 1
ATOM 1869 N N . GLU A 1 249 ? 3.736 -16.786 -21.453 1.00 49.75 249 GLU A N 1
ATOM 1870 C CA . GLU A 1 249 ? 4.009 -15.791 -22.495 1.00 49.75 249 GLU A CA 1
ATOM 1871 C C . GLU A 1 249 ? 5.064 -16.332 -23.482 1.00 49.75 249 GLU A C 1
ATOM 1873 O O . GLU A 1 249 ? 4.835 -16.269 -24.678 1.00 49.75 249 GLU A O 1
ATOM 1878 N N . SER A 1 250 ? 6.125 -17.010 -23.011 1.00 49.34 250 SER A N 1
ATOM 1879 C CA . SER A 1 250 ? 7.097 -17.685 -23.901 1.00 49.34 250 SER A CA 1
ATOM 1880 C C . SER A 1 250 ? 6.583 -18.955 -24.597 1.00 49.34 250 SER A C 1
ATOM 1882 O O . SER A 1 250 ? 7.152 -19.360 -25.607 1.00 49.34 250 SER A O 1
ATOM 1884 N N . GLU A 1 251 ? 5.550 -19.623 -24.076 1.00 58.31 251 GLU A N 1
ATOM 1885 C CA . GLU A 1 251 ? 4.893 -20.749 -24.757 1.00 58.31 251 GLU A CA 1
ATOM 1886 C C . GLU A 1 251 ? 3.936 -20.236 -25.848 1.00 58.31 251 GLU A C 1
ATOM 1888 O O . GLU A 1 251 ? 3.955 -20.768 -26.955 1.00 58.31 251 GLU A O 1
ATOM 1893 N N . GLU A 1 252 ? 3.191 -19.157 -25.581 1.00 58.75 252 GLU A N 1
ATOM 1894 C CA . GLU A 1 252 ? 2.323 -18.476 -26.557 1.00 58.75 252 GLU A CA 1
ATOM 1895 C C . GLU A 1 252 ? 3.129 -17.798 -27.680 1.00 58.75 252 GLU A C 1
ATOM 1897 O O . GLU A 1 252 ? 2.725 -17.828 -28.840 1.00 58.75 252 GLU A O 1
ATOM 1902 N N . GLU A 1 253 ? 4.288 -17.217 -27.365 1.00 59.97 253 GLU A N 1
ATOM 1903 C CA . GLU A 1 253 ? 5.186 -16.598 -28.349 1.00 59.97 253 GLU A CA 1
ATOM 1904 C C . GLU A 1 253 ? 5.800 -17.654 -29.286 1.00 59.97 253 GLU A C 1
ATOM 1906 O O . GLU A 1 253 ? 5.818 -17.462 -30.498 1.00 59.97 253 GLU A O 1
ATOM 1911 N N . LYS A 1 254 ? 6.157 -18.835 -28.757 1.00 63.06 254 LYS A N 1
ATOM 1912 C CA . LYS A 1 254 ? 6.626 -19.985 -29.555 1.00 63.06 254 LYS A CA 1
ATOM 1913 C C . LYS A 1 254 ? 5.543 -20.636 -30.412 1.00 63.06 254 LYS A C 1
ATOM 1915 O O . LYS A 1 254 ? 5.871 -21.282 -31.405 1.00 63.06 254 LYS A O 1
ATOM 1920 N N . GLU A 1 255 ? 4.275 -20.558 -30.013 1.00 69.44 255 GLU A N 1
ATOM 1921 C CA . GLU A 1 255 ? 3.165 -21.015 -30.858 1.00 69.44 255 GLU A CA 1
ATOM 1922 C C . GLU A 1 255 ? 2.933 -20.057 -32.027 1.00 69.44 255 GLU A C 1
ATOM 1924 O O . GLU A 1 255 ? 2.811 -20.521 -33.157 1.00 69.44 255 GLU A O 1
ATOM 1929 N N . LYS A 1 256 ? 2.973 -18.741 -31.786 1.00 66.56 256 LYS A N 1
ATOM 1930 C CA . LYS A 1 256 ? 2.867 -17.737 -32.855 1.00 66.56 256 LYS A CA 1
ATOM 1931 C C . LYS A 1 256 ? 4.021 -17.816 -33.846 1.00 66.56 256 LYS A C 1
ATOM 1933 O O . LYS A 1 256 ? 3.786 -17.805 -35.044 1.00 66.56 256 LYS A O 1
ATOM 1938 N N . GLU A 1 257 ? 5.246 -17.990 -33.355 1.00 64.50 257 GLU A N 1
ATOM 1939 C CA . GLU A 1 257 ? 6.434 -18.125 -34.205 1.00 64.50 257 GLU A CA 1
ATOM 1940 C C . GLU A 1 257 ? 6.340 -19.360 -35.123 1.00 64.50 257 GLU A C 1
ATOM 1942 O O . GLU A 1 257 ? 6.704 -19.301 -36.294 1.00 64.50 257 GLU A O 1
ATOM 1947 N N . LYS A 1 258 ? 5.743 -20.461 -34.641 1.00 69.38 258 LYS A N 1
ATOM 1948 C CA . LYS A 1 258 ? 5.458 -21.649 -35.465 1.00 69.38 258 LYS A CA 1
ATOM 1949 C C . LYS A 1 258 ? 4.345 -21.430 -36.485 1.00 69.38 258 LYS A C 1
ATOM 1951 O O . LYS A 1 258 ? 4.439 -21.958 -37.592 1.00 69.38 258 LYS A O 1
ATOM 1956 N N . GLU A 1 259 ? 3.285 -20.709 -36.121 1.00 70.50 259 GLU A N 1
ATOM 1957 C CA . GLU A 1 259 ? 2.220 -20.351 -37.067 1.00 70.50 259 GLU A CA 1
ATOM 1958 C C . GLU A 1 259 ? 2.757 -19.438 -38.178 1.00 70.50 259 GLU A C 1
ATOM 1960 O O . GLU A 1 259 ? 2.461 -19.658 -39.356 1.00 70.50 259 GLU A O 1
ATOM 1965 N N . ASP A 1 260 ? 3.609 -18.477 -37.823 1.00 70.06 260 ASP A N 1
ATOM 1966 C CA . ASP A 1 260 ? 4.258 -17.571 -38.766 1.00 70.06 260 ASP A CA 1
ATOM 1967 C C . ASP A 1 260 ? 5.261 -18.319 -39.665 1.00 70.06 260 ASP A C 1
ATOM 1969 O O . ASP A 1 260 ? 5.241 -18.136 -40.884 1.00 70.06 260 ASP A O 1
ATOM 1973 N N . GLU A 1 261 ? 6.063 -19.248 -39.127 1.00 70.56 261 GLU A N 1
ATOM 1974 C CA . GLU A 1 261 ? 6.923 -20.135 -39.930 1.00 70.56 261 GLU A CA 1
ATOM 1975 C C . GLU A 1 261 ? 6.115 -21.012 -40.904 1.00 70.56 261 GLU A C 1
ATOM 1977 O O . GLU A 1 261 ? 6.522 -21.225 -42.054 1.00 70.56 261 GLU A O 1
ATOM 1982 N N . GLU A 1 262 ? 4.948 -21.516 -40.489 1.00 77.38 262 GLU A N 1
ATOM 1983 C CA . GLU A 1 262 ? 4.079 -22.308 -41.359 1.00 77.38 262 GLU A CA 1
ATOM 1984 C C . GLU A 1 262 ? 3.469 -21.455 -42.485 1.00 77.38 262 GLU A C 1
ATOM 1986 O O . GLU A 1 262 ? 3.401 -21.904 -43.640 1.00 77.38 262 GLU A O 1
ATOM 1991 N N . LEU A 1 263 ? 3.072 -20.215 -42.181 1.00 68.31 263 LEU A N 1
ATOM 1992 C CA . LEU A 1 263 ? 2.587 -19.241 -43.161 1.00 68.31 263 LEU A CA 1
ATOM 1993 C C . LEU A 1 263 ? 3.680 -18.869 -44.168 1.00 68.31 263 LEU A C 1
ATOM 1995 O O . LEU A 1 263 ? 3.439 -18.957 -45.375 1.00 68.31 263 LEU A O 1
ATOM 1999 N N . ILE A 1 264 ? 4.895 -18.574 -43.698 1.00 66.12 264 ILE A N 1
ATOM 2000 C CA . ILE A 1 264 ? 6.059 -18.285 -44.548 1.00 66.12 264 ILE A CA 1
ATOM 2001 C C . ILE A 1 264 ? 6.361 -19.487 -45.452 1.00 66.12 264 ILE A C 1
ATOM 2003 O O . ILE A 1 264 ? 6.461 -19.342 -46.671 1.00 66.12 264 ILE A O 1
ATOM 2007 N N . SER A 1 265 ? 6.383 -20.707 -44.907 1.00 74.06 265 SER A N 1
ATOM 2008 C CA . SER A 1 265 ? 6.582 -21.938 -45.687 1.00 74.06 265 SER A CA 1
ATOM 2009 C C . SER A 1 265 ? 5.496 -22.156 -46.752 1.00 74.06 265 SER A C 1
ATOM 2011 O O . SER A 1 265 ? 5.734 -22.704 -47.839 1.00 74.06 265 SER A O 1
ATOM 2013 N N . LYS A 1 266 ? 4.251 -21.781 -46.454 1.00 76.50 266 LYS A N 1
ATOM 2014 C CA . LYS A 1 266 ? 3.130 -21.883 -47.395 1.00 76.50 266 LYS A CA 1
ATOM 2015 C C . LYS A 1 266 ? 3.253 -20.854 -48.520 1.00 76.50 266 LYS A C 1
ATOM 2017 O O . LYS A 1 266 ? 3.022 -21.210 -49.682 1.00 76.50 266 LYS A O 1
ATOM 2022 N N . ASP A 1 267 ? 3.675 -19.639 -48.200 1.00 74.12 267 ASP A N 1
ATOM 2023 C CA . ASP A 1 267 ? 3.893 -18.573 -49.174 1.00 74.12 267 ASP A CA 1
ATOM 2024 C C . ASP A 1 267 ? 5.116 -18.839 -50.056 1.00 74.12 267 ASP A C 1
ATOM 2026 O O . ASP A 1 267 ? 5.024 -18.703 -51.277 1.00 74.12 267 ASP A O 1
ATOM 2030 N N . GLU A 1 268 ? 6.212 -19.369 -49.511 1.00 70.56 268 GLU A N 1
ATOM 2031 C CA . GLU A 1 268 ? 7.366 -19.815 -50.299 1.00 70.56 268 GLU A CA 1
ATOM 2032 C C . GLU A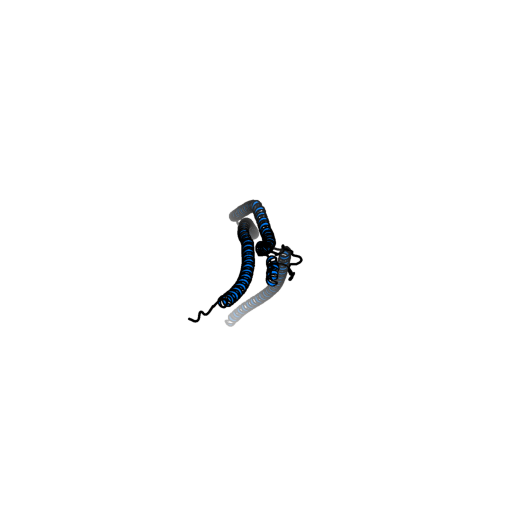 1 268 ? 6.992 -20.906 -51.311 1.00 70.56 268 GLU A C 1
ATOM 2034 O O . GLU A 1 268 ? 7.393 -20.864 -52.482 1.00 70.56 268 GLU A O 1
ATOM 2039 N N . ARG A 1 269 ? 6.165 -21.878 -50.896 1.00 75.31 269 ARG A N 1
ATOM 2040 C CA . ARG A 1 269 ? 5.637 -22.915 -51.798 1.00 75.31 269 ARG A CA 1
ATOM 2041 C C . ARG A 1 269 ? 4.785 -22.309 -52.911 1.00 75.31 269 ARG A C 1
ATOM 2043 O O . ARG A 1 269 ? 4.883 -22.749 -54.061 1.00 75.31 269 ARG A O 1
ATOM 2050 N N . LYS A 1 270 ? 3.978 -21.294 -52.599 1.00 77.94 270 LYS A N 1
ATOM 2051 C CA . LYS A 1 270 ? 3.147 -20.583 -53.577 1.00 77.94 270 LYS A CA 1
ATOM 2052 C C . LYS A 1 270 ? 4.006 -19.797 -54.573 1.00 77.94 270 LYS A C 1
ATOM 2054 O O . LYS A 1 270 ? 3.850 -19.987 -55.776 1.00 77.94 270 LYS A O 1
ATOM 2059 N N . ILE A 1 271 ? 4.995 -19.045 -54.089 1.00 68.75 271 ILE A N 1
ATOM 2060 C CA . ILE A 1 271 ? 5.952 -18.291 -54.913 1.00 68.75 271 ILE A CA 1
ATOM 2061 C C . ILE A 1 271 ? 6.735 -19.226 -55.842 1.00 68.75 271 ILE A C 1
ATOM 2063 O O . ILE A 1 271 ? 6.922 -18.924 -57.022 1.00 68.75 271 ILE A O 1
ATOM 2067 N N . LYS A 1 272 ? 7.169 -20.394 -55.353 1.00 77.88 272 LYS A N 1
ATOM 2068 C CA . LYS A 1 272 ? 7.876 -21.392 -56.171 1.00 77.88 272 LYS A CA 1
ATOM 2069 C C . LYS A 1 272 ? 6.999 -21.942 -57.299 1.00 77.88 272 LYS A C 1
ATOM 2071 O O . LYS A 1 272 ? 7.482 -22.121 -58.420 1.00 77.88 272 LYS A O 1
ATOM 2076 N N . ASN A 1 273 ? 5.719 -22.184 -57.022 1.00 78.50 273 ASN A N 1
ATOM 2077 C CA . ASN A 1 273 ? 4.756 -22.624 -58.030 1.00 78.50 273 ASN A CA 1
ATOM 2078 C C . ASN A 1 273 ? 4.471 -21.525 -59.061 1.00 78.50 273 ASN A C 1
ATOM 2080 O O . ASN A 1 273 ? 4.468 -21.806 -60.260 1.00 78.50 273 ASN A O 1
ATOM 2084 N N . ASP A 1 274 ? 4.311 -20.278 -58.622 1.00 77.50 274 ASP A N 1
ATOM 2085 C CA . ASP A 1 274 ? 4.071 -19.142 -59.515 1.00 77.50 274 ASP A CA 1
ATOM 2086 C C . ASP A 1 274 ? 5.293 -18.845 -60.397 1.00 77.50 274 ASP A C 1
ATOM 2088 O O . ASP A 1 274 ? 5.145 -18.662 -61.605 1.00 77.50 274 ASP A O 1
ATOM 2092 N N . ARG A 1 275 ? 6.520 -18.938 -59.861 1.00 73.19 275 ARG A N 1
ATOM 2093 C CA . ARG A 1 275 ? 7.757 -18.861 -60.665 1.00 73.19 275 ARG A CA 1
ATOM 2094 C C . ARG A 1 275 ? 7.812 -19.931 -61.753 1.00 73.19 275 ARG A C 1
ATOM 2096 O O . ARG A 1 275 ? 8.246 -19.647 -62.868 1.00 73.19 275 ARG A O 1
ATOM 2103 N N . LYS A 1 276 ? 7.370 -21.155 -61.450 1.00 80.31 276 LYS A N 1
ATOM 2104 C CA . LYS A 1 276 ? 7.326 -22.244 -62.434 1.00 80.31 276 LYS A CA 1
ATOM 2105 C C . LYS A 1 276 ? 6.324 -21.943 -63.554 1.00 80.31 276 LYS A C 1
ATOM 2107 O O . LYS A 1 276 ? 6.665 -22.126 -64.718 1.00 80.31 276 LYS A O 1
ATOM 2112 N N . ARG A 1 277 ? 5.141 -21.418 -63.214 1.00 76.19 277 ARG A N 1
ATOM 2113 C CA . ARG A 1 277 ? 4.129 -20.994 -64.199 1.00 76.19 277 ARG A CA 1
ATOM 2114 C C . ARG A 1 277 ? 4.647 -19.875 -65.101 1.00 76.19 277 ARG A C 1
ATOM 2116 O O . ARG A 1 277 ? 4.554 -19.996 -66.314 1.00 76.19 277 ARG A O 1
ATOM 2123 N N . ILE A 1 278 ? 5.286 -18.854 -64.528 1.00 70.06 278 ILE A N 1
ATOM 2124 C CA . ILE A 1 278 ? 5.881 -17.744 -65.291 1.00 70.06 278 ILE A CA 1
ATOM 2125 C C . ILE A 1 278 ? 6.961 -18.250 -66.261 1.00 70.06 278 ILE A C 1
ATOM 2127 O O . ILE A 1 278 ? 7.032 -17.797 -67.402 1.00 70.06 278 ILE A O 1
ATOM 2131 N N . ALA A 1 279 ? 7.792 -19.208 -65.838 1.00 74.31 279 ALA A N 1
ATOM 2132 C CA . ALA A 1 279 ? 8.816 -19.794 -66.703 1.00 74.31 279 ALA A CA 1
ATOM 2133 C C . ALA A 1 279 ? 8.217 -20.592 -67.879 1.00 74.31 279 ALA A C 1
ATOM 2135 O O . ALA A 1 279 ? 8.770 -20.576 -68.982 1.00 74.31 279 ALA A O 1
ATOM 2136 N N . ASP A 1 280 ? 7.094 -21.279 -67.661 1.00 78.75 280 ASP A N 1
ATOM 2137 C CA . ASP A 1 280 ? 6.375 -21.989 -68.720 1.00 78.75 280 ASP A CA 1
ATOM 2138 C C . ASP A 1 280 ? 5.687 -21.003 -69.683 1.00 78.75 280 ASP A C 1
ATOM 2140 O O . ASP A 1 280 ? 5.817 -21.147 -70.903 1.00 78.75 280 ASP A O 1
ATOM 2144 N N . ASP A 1 281 ? 5.085 -19.930 -69.164 1.00 79.12 281 ASP A N 1
ATOM 2145 C CA . ASP A 1 281 ? 4.483 -18.863 -69.971 1.00 79.12 281 ASP A CA 1
ATOM 2146 C C . ASP A 1 281 ? 5.536 -18.159 -70.848 1.00 79.12 281 ASP A C 1
ATOM 2148 O O . ASP A 1 281 ? 5.330 -17.981 -72.051 1.00 79.12 281 ASP A O 1
ATOM 2152 N N . GLN A 1 282 ? 6.728 -17.859 -70.316 1.00 75.19 282 GLN A N 1
ATOM 2153 C CA . GLN A 1 282 ? 7.831 -17.294 -71.108 1.00 75.19 282 GLN A CA 1
ATOM 2154 C C . GLN A 1 282 ? 8.285 -18.216 -72.248 1.00 75.19 282 GLN A C 1
ATOM 2156 O O . GLN A 1 282 ? 8.589 -17.745 -73.348 1.00 75.19 282 GLN A O 1
ATOM 2161 N N . LYS A 1 283 ? 8.301 -19.538 -72.029 1.00 79.62 283 LYS A N 1
ATOM 2162 C CA . LYS A 1 283 ? 8.612 -20.498 -73.099 1.00 79.62 283 LYS A CA 1
ATOM 2163 C C . LYS A 1 283 ? 7.545 -20.491 -74.188 1.00 79.62 283 LYS A C 1
ATOM 2165 O O . LYS A 1 283 ? 7.904 -20.557 -75.364 1.00 79.62 283 LYS A O 1
ATOM 2170 N N . THR A 1 284 ? 6.264 -20.411 -73.821 1.00 77.50 284 THR A N 1
ATOM 2171 C CA . THR A 1 284 ? 5.171 -20.338 -74.806 1.00 77.50 284 THR A CA 1
ATOM 2172 C C . THR A 1 284 ? 5.236 -19.052 -75.628 1.00 77.50 284 THR A C 1
ATOM 2174 O O . THR A 1 284 ? 5.220 -19.122 -76.857 1.00 77.50 284 THR A O 1
ATOM 2177 N N . LEU A 1 285 ? 5.473 -17.904 -74.984 1.00 71.19 285 LEU A N 1
ATOM 2178 C CA . LEU A 1 285 ? 5.665 -16.619 -75.661 1.00 71.19 285 LEU A CA 1
ATOM 2179 C C . LEU A 1 285 ? 6.842 -16.656 -76.644 1.00 71.19 285 LEU A C 1
ATOM 2181 O O . LEU A 1 285 ? 6.695 -16.247 -77.795 1.00 71.19 285 LEU A O 1
ATOM 2185 N N . GLY A 1 286 ? 7.982 -17.231 -76.249 1.00 74.81 286 GLY A N 1
ATOM 2186 C CA . GLY A 1 286 ? 9.136 -17.378 -77.143 1.00 74.81 286 GLY A CA 1
ATOM 2187 C C . GLY A 1 286 ? 8.886 -18.319 -78.332 1.00 74.81 286 GLY A C 1
ATOM 2188 O O . GLY A 1 286 ? 9.475 -18.152 -79.403 1.00 74.81 286 GLY A O 1
ATOM 2189 N N . GLN A 1 287 ? 8.010 -19.320 -78.189 1.00 79.19 287 GLN A N 1
ATOM 2190 C CA . GLN A 1 287 ? 7.593 -20.168 -79.311 1.00 79.19 287 GLN A CA 1
ATOM 2191 C C . GLN A 1 287 ? 6.657 -19.428 -80.269 1.00 79.19 287 GLN A C 1
ATOM 2193 O O . GLN A 1 287 ? 6.793 -19.567 -81.489 1.00 79.19 287 GLN A O 1
ATOM 2198 N N . ASP A 1 288 ? 5.734 -18.635 -79.739 1.00 77.12 288 ASP A N 1
ATOM 2199 C CA . ASP A 1 288 ? 4.794 -17.871 -80.550 1.00 77.12 288 ASP A CA 1
ATOM 2200 C C . ASP A 1 288 ? 5.478 -16.710 -81.277 1.00 77.12 288 ASP A C 1
ATOM 2202 O O . ASP A 1 288 ? 5.203 -16.484 -82.457 1.00 77.12 288 ASP A O 1
ATOM 2206 N N . GLU A 1 289 ? 6.483 -16.082 -80.665 1.00 76.81 289 GLU A N 1
ATOM 2207 C CA . GLU A 1 289 ? 7.344 -15.101 -81.328 1.00 76.81 289 GLU A CA 1
ATOM 2208 C C . GLU A 1 289 ? 8.105 -15.724 -82.515 1.00 76.81 289 GLU A C 1
ATOM 2210 O O . GLU A 1 289 ? 8.152 -15.163 -83.615 1.00 76.81 289 GLU A O 1
ATOM 2215 N N . LYS A 1 290 ? 8.635 -16.946 -82.354 1.00 81.44 290 LYS A N 1
ATOM 2216 C CA . LYS A 1 290 ? 9.275 -17.687 -83.458 1.00 81.44 290 LYS A CA 1
ATOM 2217 C C . LYS A 1 290 ? 8.297 -17.986 -84.595 1.00 81.44 290 LYS A C 1
ATOM 2219 O O . LYS A 1 290 ? 8.666 -17.835 -85.764 1.00 81.44 290 LYS A O 1
ATOM 2224 N N . LYS A 1 291 ? 7.057 -18.387 -84.285 1.00 80.88 291 LYS A N 1
ATOM 2225 C CA . LYS A 1 291 ? 6.008 -18.621 -85.297 1.00 80.88 291 LYS A CA 1
ATOM 2226 C C . LYS A 1 291 ? 5.635 -17.329 -86.022 1.00 80.88 291 LYS A C 1
ATOM 2228 O O . LYS A 1 291 ? 5.543 -17.336 -87.251 1.00 80.88 291 LYS A O 1
ATOM 2233 N N . TYR A 1 292 ? 5.472 -16.232 -85.287 1.00 75.19 292 TYR A N 1
ATOM 2234 C CA . TYR A 1 292 ? 5.165 -14.914 -85.838 1.00 75.19 292 TYR A CA 1
ATOM 2235 C C . TYR A 1 292 ? 6.259 -14.441 -86.807 1.00 75.19 292 TYR A C 1
ATOM 2237 O O . TYR A 1 292 ? 5.977 -14.099 -87.958 1.00 75.19 292 TYR A O 1
ATOM 2245 N N . ASN A 1 293 ? 7.526 -14.546 -86.404 1.00 78.38 293 ASN A N 1
ATOM 2246 C CA . ASN A 1 293 ? 8.667 -14.178 -87.244 1.00 78.38 293 ASN A CA 1
ATOM 2247 C C . ASN A 1 293 ? 8.800 -15.069 -88.494 1.00 78.38 293 ASN A C 1
ATOM 2249 O O . ASN A 1 293 ? 9.156 -14.592 -89.576 1.00 78.38 293 ASN A O 1
ATOM 2253 N N . ALA A 1 294 ? 8.472 -16.360 -88.390 1.00 80.88 294 ALA A N 1
ATOM 2254 C CA . ALA A 1 294 ? 8.425 -17.258 -89.544 1.00 80.88 294 ALA A CA 1
ATOM 2255 C C . ALA A 1 294 ? 7.285 -16.901 -90.519 1.00 80.88 294 ALA A C 1
ATOM 2257 O O . ALA A 1 294 ? 7.479 -16.946 -91.739 1.00 80.88 294 ALA A O 1
ATOM 2258 N N . ALA A 1 295 ? 6.114 -16.517 -90.001 1.00 79.31 295 ALA A N 1
ATOM 2259 C CA . ALA A 1 295 ? 4.986 -16.056 -90.807 1.00 79.31 295 ALA A CA 1
ATOM 2260 C C . ALA A 1 295 ? 5.314 -14.747 -91.544 1.00 79.31 295 ALA A C 1
ATOM 2262 O O . ALA A 1 295 ? 5.062 -14.645 -92.747 1.00 79.31 295 ALA A O 1
ATOM 2263 N N . LEU A 1 296 ? 5.967 -13.793 -90.872 1.00 83.19 296 LEU A N 1
ATOM 2264 C CA . LEU A 1 296 ? 6.452 -12.553 -91.486 1.00 83.19 296 LEU A CA 1
ATOM 2265 C C . LEU A 1 296 ? 7.394 -12.820 -92.666 1.00 83.19 296 LEU A C 1
ATOM 2267 O O . LEU A 1 296 ? 7.185 -12.278 -93.753 1.00 83.19 296 LEU A O 1
ATOM 2271 N N . LYS A 1 297 ? 8.375 -13.719 -92.499 1.00 87.00 297 LYS A N 1
ATOM 2272 C CA . LYS A 1 297 ? 9.294 -14.102 -93.588 1.00 87.00 297 LYS A CA 1
ATOM 2273 C C . LYS A 1 297 ? 8.562 -14.703 -94.791 1.00 87.00 297 LYS A C 1
ATOM 2275 O O . LYS A 1 297 ? 8.924 -14.410 -95.932 1.00 87.00 297 LYS A O 1
ATOM 2280 N N . LYS A 1 298 ? 7.527 -15.524 -94.564 1.00 83.62 298 LYS A N 1
ATOM 2281 C CA . LYS A 1 298 ? 6.699 -16.083 -95.650 1.00 83.62 298 LYS A CA 1
ATOM 2282 C C . LYS A 1 298 ? 5.930 -14.994 -96.396 1.00 83.62 298 LYS A C 1
ATOM 2284 O O . LYS A 1 298 ? 5.989 -14.957 -97.621 1.00 83.62 298 LYS A O 1
ATOM 2289 N N . ILE A 1 299 ? 5.290 -14.071 -95.677 1.00 83.00 299 ILE A N 1
ATOM 2290 C CA . ILE A 1 299 ? 4.566 -12.936 -96.276 1.00 83.00 299 ILE A CA 1
ATOM 2291 C C . ILE A 1 299 ? 5.509 -12.081 -97.129 1.00 83.00 299 ILE A C 1
ATOM 2293 O O . ILE A 1 299 ? 5.151 -11.636 -98.222 1.00 83.00 299 ILE A O 1
ATOM 2297 N N . GLU A 1 300 ? 6.729 -11.850 -96.654 1.00 85.19 300 GLU A N 1
ATOM 2298 C CA . GLU A 1 300 ? 7.719 -11.056 -97.373 1.00 85.19 300 GLU A CA 1
ATOM 2299 C C . GLU A 1 300 ? 8.222 -11.761 -98.647 1.00 85.19 300 GLU A C 1
ATOM 2301 O O . GLU A 1 300 ? 8.360 -11.134 -99.705 1.00 85.19 300 GLU A O 1
ATOM 2306 N N . ALA A 1 301 ? 8.413 -13.082 -98.584 1.00 81.81 301 ALA A N 1
ATOM 2307 C CA . ALA A 1 301 ? 8.734 -13.909 -99.744 1.00 81.81 301 ALA A CA 1
ATOM 2308 C C . ALA A 1 301 ? 7.591 -13.930 -100.776 1.00 81.81 301 ALA A C 1
ATOM 2310 O O . ALA A 1 301 ? 7.839 -13.768 -101.976 1.00 81.81 301 ALA A O 1
ATOM 2311 N N . ASP A 1 302 ? 6.342 -14.051 -100.328 1.00 86.19 302 ASP A N 1
ATOM 2312 C CA . ASP A 1 302 ? 5.166 -14.027 -101.200 1.00 86.19 302 ASP A CA 1
ATOM 2313 C C . ASP A 1 302 ? 4.965 -12.654 -101.848 1.00 86.19 302 ASP A C 1
ATOM 2315 O O . ASP A 1 302 ? 4.723 -12.576 -103.056 1.00 86.19 302 ASP A O 1
ATOM 2319 N N . LYS A 1 303 ? 5.191 -11.553 -101.115 1.00 85.62 303 LYS A N 1
ATOM 2320 C CA . LYS A 1 303 ? 5.234 -10.194 -101.688 1.00 85.62 303 LYS A CA 1
ATOM 2321 C C . LYS A 1 303 ? 6.289 -10.075 -102.792 1.00 85.62 303 LYS A C 1
ATOM 2323 O O . LYS A 1 303 ? 6.011 -9.476 -103.835 1.00 85.62 303 LYS A O 1
ATOM 2328 N N . LYS A 1 304 ? 7.486 -10.647 -102.609 1.00 83.81 304 LYS A N 1
ATOM 2329 C CA . LYS A 1 304 ? 8.533 -10.669 -103.651 1.00 83.81 304 LYS A CA 1
ATOM 2330 C C . LYS A 1 304 ? 8.097 -11.477 -104.878 1.00 83.81 304 LYS A C 1
ATOM 2332 O O . LYS A 1 304 ? 8.268 -11.000 -106.000 1.00 83.81 304 LYS A O 1
ATOM 2337 N N . ARG A 1 305 ? 7.478 -12.648 -104.690 1.00 79.75 305 ARG A N 1
ATOM 2338 C CA . ARG A 1 305 ? 6.949 -13.483 -105.787 1.00 79.75 305 ARG A CA 1
ATOM 2339 C C . ARG A 1 305 ? 5.833 -12.785 -106.566 1.00 79.75 305 ARG A C 1
ATOM 2341 O O . ARG A 1 305 ? 5.839 -12.820 -107.795 1.00 79.75 305 ARG A O 1
ATOM 2348 N N . LEU A 1 306 ? 4.922 -12.099 -105.877 1.00 79.69 306 LEU A N 1
ATOM 2349 C CA . LEU A 1 306 ? 3.873 -11.274 -106.487 1.00 79.69 306 LEU A CA 1
ATOM 2350 C C . LEU A 1 306 ? 4.453 -10.122 -107.312 1.00 79.69 306 LEU A C 1
ATOM 2352 O O . LEU A 1 306 ? 4.018 -9.904 -108.440 1.00 79.69 306 LEU A O 1
ATOM 2356 N N . ARG A 1 307 ? 5.476 -9.422 -106.802 1.00 78.06 307 ARG A N 1
ATOM 2357 C CA . ARG A 1 307 ? 6.192 -8.382 -107.565 1.00 78.06 307 ARG A CA 1
ATOM 2358 C C . ARG A 1 307 ? 6.852 -8.944 -108.829 1.00 78.06 307 ARG A C 1
ATOM 2360 O O . ARG A 1 307 ? 6.824 -8.279 -109.861 1.00 78.06 307 ARG A O 1
ATOM 2367 N N . LEU A 1 308 ? 7.397 -10.162 -108.770 1.00 75.81 308 LEU A N 1
ATOM 2368 C CA . LEU A 1 308 ? 8.006 -10.835 -109.922 1.00 75.81 308 LEU A CA 1
ATOM 2369 C C . LEU A 1 308 ? 6.957 -11.240 -110.973 1.00 75.81 308 LEU A C 1
ATOM 2371 O O . LEU A 1 308 ? 7.126 -10.944 -112.152 1.00 75.81 308 LEU A O 1
ATOM 2375 N N . LYS A 1 309 ? 5.835 -11.838 -110.544 1.00 76.75 309 LYS A N 1
ATOM 2376 C CA . LYS A 1 309 ? 4.696 -12.155 -111.426 1.00 76.75 309 LYS A CA 1
ATOM 2377 C C . LYS A 1 309 ? 4.119 -10.898 -112.080 1.00 76.75 309 LYS A C 1
ATOM 2379 O O . LYS A 1 309 ? 3.845 -10.912 -113.273 1.00 76.75 309 LYS A O 1
ATOM 2384 N N . ARG A 1 310 ? 4.002 -9.796 -111.330 1.00 72.88 310 ARG A N 1
ATOM 2385 C CA . ARG A 1 310 ? 3.530 -8.505 -111.852 1.00 72.88 310 ARG A CA 1
ATOM 2386 C C . ARG A 1 310 ? 4.494 -7.903 -112.879 1.00 72.88 310 ARG A C 1
ATOM 2388 O O . ARG A 1 310 ? 4.030 -7.318 -113.842 1.00 72.88 310 ARG A O 1
ATOM 2395 N N . LYS A 1 311 ? 5.813 -8.078 -112.716 1.00 71.19 311 LYS A N 1
ATOM 2396 C CA . LYS A 1 311 ? 6.810 -7.681 -113.730 1.00 71.19 311 LYS A CA 1
ATOM 2397 C C . LYS A 1 311 ? 6.727 -8.524 -115.006 1.00 71.19 311 LYS A C 1
ATOM 2399 O O . LYS A 1 311 ? 6.878 -7.972 -116.087 1.00 71.19 311 LYS A O 1
ATOM 2404 N N . ASN A 1 312 ? 6.474 -9.826 -114.885 1.00 66.56 312 ASN A N 1
ATOM 2405 C CA . ASN A 1 312 ? 6.377 -10.723 -116.041 1.00 66.56 312 ASN A CA 1
ATOM 2406 C C . ASN A 1 312 ? 5.049 -10.591 -116.804 1.00 66.56 312 ASN A C 1
ATOM 2408 O O . ASN A 1 312 ? 5.021 -10.893 -117.984 1.00 66.56 312 ASN A O 1
ATOM 2412 N N . ALA A 1 313 ? 3.974 -10.126 -116.160 1.00 63.84 313 ALA A N 1
ATOM 2413 C CA . ALA A 1 313 ? 2.681 -9.866 -116.804 1.00 63.84 313 ALA A CA 1
ATOM 2414 C C . ALA A 1 313 ? 2.619 -8.532 -117.584 1.00 63.84 313 ALA A C 1
ATOM 2416 O O . ALA A 1 313 ? 1.593 -8.229 -118.181 1.00 63.84 313 ALA A O 1
ATOM 2417 N N . ILE A 1 314 ? 3.680 -7.715 -117.533 1.00 58.38 314 ILE A N 1
ATOM 2418 C CA . ILE A 1 314 ? 3.800 -6.410 -118.222 1.00 58.38 314 ILE A CA 1
ATOM 2419 C C . ILE A 1 314 ? 4.800 -6.506 -119.405 1.00 58.38 314 ILE A C 1
ATOM 2421 O O . ILE A 1 314 ? 5.162 -5.504 -120.016 1.00 58.38 314 ILE A O 1
ATOM 2425 N N . ARG A 1 315 ? 5.251 -7.719 -119.741 1.00 51.53 315 ARG A N 1
ATOM 2426 C CA . ARG A 1 315 ? 6.027 -8.045 -120.946 1.00 51.53 315 ARG A CA 1
ATOM 2427 C C . ARG A 1 315 ? 5.162 -8.852 -121.898 1.00 51.53 315 ARG A C 1
ATOM 2429 O O . ARG A 1 315 ? 5.357 -8.666 -123.114 1.00 51.53 315 ARG A O 1
#

Secondary structure (DSSP, 8-state):
-------SHHHHHHHHHHHHHHHHHHHHHHHHHHHHHHHHHHHHHHHHHHHHHHHHHHHHHHHHHHHHHHHHHHHHHHHHHHHHHHHHHHHHHHHHHHHHHHHHHHHHHHHHHHS---HHHHHHHHHHHHHHHHHHHHHHHHHHHHHHHHHHHHHHHHHHHHHHHHHHHHHHHHHHHHHHHHHHHHHHHHHHHHSTTPPPP-STTTT-TT-SS----HHHHHHHHHHHHHTTS-S-------HHHHHHHHHHHHHHHHHHHHHHHHHHHHHHHHHHHHHHHHHHHHHHHHHHHHHHHHHHHHHHHHHHHHHHTT-

Organism: Desulfocapsa sulfexigens (strain DSM 10523 / SB164P1) (NCBI:txid1167006)

pLDDT: mean 74.62, std 12.98, range [35.75, 96.12]

Foldseek 3Di:
DDDDPPDPPVVVVVVVVVVVVVVVVVVVVVVVVVVLQVVLVVQLQVQLVVQLVVLVVVLVVLLVVLVVLLVVLVVVLVVLVVQLVVLVVLLVVLVVLLVVLVVLVVVVVVVCVVDPDDPVVVVVSVVVSVVSNVSSVVSNVVSVVSNVVSCVVSVVSNVVSVVSNVVSQVVSLVSVVVSLVSSLQSSLVSQPVRWPQADHDDPVCLPPPPGTGDHQDPVRSCVSVVVVVVSVVDPDDDPDCPPVNVVVVVVVVVVVVVVVVVVVVVVVVVVVVVVVVVVVVVVVVVVVVVVVVVVVVVVVVVVVVVVVVVVVVVD